Protein AF-A0A970W8N2-F1 (afdb_monomer_lite)

Secondary structure (DSSP, 8-state):
-GGGT--EEEEEESTT-HHHHHTT---GGG-S--HHHHHHHHHTTPPPPPGGGT-EE-TTSEEEE---GGGGGHHHHTTT-TTGGGHHHHHHHHHGGG-SEEEEEE---TTHHHHHHHHH-SEEEEEEESSTTTHHHHHHHHHHHHHHHHHT-TT-EEEEEEEEP--TTSS-TTTHHHHGGG--SS-EEE--SS------

pLDDT: mean 77.79, std 21.0, range [22.8, 97.31]

Structure (mmCIF, N/CA/C/O backbone):
data_AF-A0A970W8N2-F1
#
_entry.id   AF-A0A970W8N2-F1
#
loop_
_atom_site.group_PDB
_atom_site.id
_atom_site.type_symbol
_atom_site.label_atom_id
_atom_site.label_alt_id
_atom_site.label_comp_id
_atom_site.label_asym_id
_atom_site.label_entity_id
_atom_site.label_seq_id
_atom_site.pdbx_PDB_ins_code
_atom_site.Cartn_x
_atom_site.Cartn_y
_atom_site.Cartn_z
_atom_site.occupancy
_atom_site.B_iso_or_equiv
_atom_site.auth_seq_id
_atom_site.auth_comp_id
_atom_site.auth_asym_id
_atom_site.auth_atom_id
_atom_site.pdbx_PDB_model_num
ATOM 1 N N . MET A 1 1 ? -1.651 -13.611 -8.429 1.00 67.25 1 MET A N 1
ATOM 2 C CA . MET A 1 1 ? -2.870 -13.644 -7.592 1.00 67.25 1 MET A CA 1
ATOM 3 C C . MET A 1 1 ? -4.109 -13.485 -8.457 1.00 67.25 1 MET A C 1
ATOM 5 O O . MET A 1 1 ? -4.805 -14.474 -8.618 1.00 67.25 1 MET A O 1
ATOM 9 N N . SER A 1 2 ? -4.301 -12.350 -9.137 1.00 74.00 2 SER A N 1
ATOM 10 C CA . SER A 1 2 ? -5.458 -12.146 -10.033 1.00 74.00 2 SER A CA 1
ATOM 11 C C . SER A 1 2 ? -5.636 -13.216 -11.130 1.00 74.00 2 SER A C 1
ATOM 13 O O . SER A 1 2 ? -6.714 -13.784 -11.264 1.00 74.00 2 SER A O 1
ATOM 15 N N . LYS A 1 3 ? -4.563 -13.656 -11.812 1.00 77.00 3 LYS A N 1
ATOM 16 C CA . LYS A 1 3 ? -4.629 -14.798 -12.762 1.00 77.00 3 LYS A CA 1
ATOM 17 C C . LYS A 1 3 ? -5.113 -16.127 -12.152 1.00 77.00 3 LYS A C 1
ATOM 19 O O . LYS A 1 3 ? -5.472 -17.032 -12.894 1.00 77.00 3 LYS A O 1
ATOM 24 N N . ARG A 1 4 ? -5.073 -16.268 -10.821 1.00 77.50 4 ARG A N 1
ATOM 25 C CA . ARG A 1 4 ? -5.591 -17.428 -10.073 1.00 77.50 4 ARG A CA 1
ATOM 26 C C . ARG A 1 4 ? -7.025 -17.200 -9.557 1.00 77.50 4 ARG A C 1
ATOM 28 O O . ARG A 1 4 ? -7.522 -18.033 -8.817 1.00 77.50 4 ARG A O 1
ATOM 35 N N . GLY A 1 5 ? -7.677 -16.100 -9.943 1.00 83.50 5 GLY A N 1
ATOM 36 C CA . GLY A 1 5 ? -9.060 -15.771 -9.584 1.00 83.50 5 GLY A CA 1
ATOM 37 C C . GLY A 1 5 ? -9.228 -14.908 -8.331 1.00 83.50 5 GLY A C 1
ATOM 38 O O . GLY A 1 5 ? -10.359 -14.576 -7.994 1.00 83.50 5 GLY A O 1
ATOM 39 N N . HIS A 1 6 ? -8.140 -14.522 -7.657 1.00 83.62 6 HIS A N 1
ATOM 40 C CA . HIS A 1 6 ? -8.236 -13.747 -6.418 1.00 83.62 6 HIS A CA 1
ATOM 41 C C . HIS A 1 6 ? -8.471 -12.259 -6.671 1.00 83.62 6 HIS A C 1
ATOM 43 O O . HIS A 1 6 ? -7.745 -11.636 -7.459 1.00 83.62 6 HIS A O 1
ATOM 49 N N . ARG A 1 7 ? -9.401 -11.659 -5.920 1.00 90.44 7 ARG A N 1
ATOM 50 C CA . ARG A 1 7 ? -9.629 -10.205 -5.937 1.00 90.44 7 ARG A CA 1
ATOM 51 C C . ARG A 1 7 ? -8.396 -9.494 -5.384 1.00 90.44 7 ARG A C 1
ATOM 53 O O . ARG A 1 7 ? -8.094 -9.615 -4.200 1.00 90.44 7 ARG A O 1
ATOM 60 N N . THR A 1 8 ? -7.665 -8.804 -6.258 1.00 87.62 8 THR A N 1
ATOM 61 C CA . THR A 1 8 ? -6.354 -8.220 -5.943 1.00 87.62 8 THR A CA 1
ATOM 62 C C . THR A 1 8 ? -6.353 -6.721 -6.220 1.00 87.62 8 THR A C 1
ATOM 64 O O . THR A 1 8 ? -6.618 -6.317 -7.356 1.00 87.62 8 THR A O 1
ATOM 67 N N . ALA A 1 9 ? -5.985 -5.927 -5.219 1.00 92.94 9 ALA A N 1
ATOM 68 C CA . ALA A 1 9 ? -5.684 -4.512 -5.376 1.00 92.94 9 ALA A CA 1
ATOM 69 C C . ALA A 1 9 ? -4.173 -4.252 -5.368 1.00 92.94 9 ALA A C 1
ATOM 71 O O . ALA A 1 9 ? -3.414 -4.971 -4.715 1.00 92.94 9 ALA A O 1
ATOM 72 N N . LEU A 1 10 ? -3.753 -3.198 -6.062 1.00 93.44 10 LEU A N 1
ATOM 73 C CA . LEU A 1 10 ? -2.426 -2.603 -5.965 1.00 93.44 10 LEU A CA 1
ATOM 74 C C . LEU A 1 10 ? -2.568 -1.144 -5.539 1.00 93.44 10 LEU A C 1
ATOM 76 O O . LEU A 1 10 ? -3.162 -0.351 -6.264 1.00 93.44 10 LEU A O 1
ATOM 80 N N . ILE A 1 11 ? -2.003 -0.783 -4.395 1.00 95.00 11 ILE A N 1
ATOM 81 C CA . ILE A 1 11 ? -1.809 0.606 -3.994 1.00 95.00 11 ILE A CA 1
ATOM 82 C C . ILE A 1 11 ? -0.397 0.997 -4.409 1.00 95.00 11 ILE A C 1
ATOM 84 O O . ILE A 1 11 ? 0.578 0.495 -3.852 1.00 95.00 11 ILE A O 1
ATOM 88 N N . ASP A 1 12 ? -0.294 1.885 -5.390 1.00 92.12 12 ASP A N 1
ATOM 89 C CA . ASP A 1 12 ? 0.966 2.546 -5.697 1.00 92.12 12 ASP A CA 1
ATOM 90 C C . ASP A 1 12 ? 1.180 3.640 -4.650 1.00 92.12 12 ASP A C 1
ATOM 92 O O . ASP A 1 12 ? 0.385 4.569 -4.541 1.00 92.12 12 ASP A O 1
ATOM 96 N N . PHE A 1 13 ? 2.205 3.489 -3.823 1.00 91.56 13 PHE A N 1
ATOM 97 C CA . PHE A 1 13 ? 2.575 4.395 -2.740 1.00 91.56 13 PHE A CA 1
ATOM 98 C C . PHE A 1 13 ? 3.987 4.960 -2.951 1.00 91.56 13 PHE A C 1
ATOM 100 O O . PHE A 1 13 ? 4.723 5.243 -2.005 1.00 91.56 13 PHE A O 1
ATOM 107 N N . ASP A 1 14 ? 4.363 5.155 -4.215 1.00 87.69 14 ASP A N 1
ATOM 108 C CA . ASP A 1 14 ? 5.563 5.870 -4.637 1.00 87.69 14 ASP A CA 1
ATOM 109 C C . ASP A 1 14 ? 5.169 7.095 -5.477 1.00 87.69 14 ASP A C 1
ATOM 111 O O . ASP A 1 14 ? 4.393 6.993 -6.422 1.00 87.69 14 ASP A O 1
ATOM 115 N N . GLY A 1 15 ? 5.714 8.276 -5.169 1.00 86.19 15 GLY A N 1
ATOM 116 C CA . GLY A 1 15 ? 5.452 9.492 -5.943 1.00 86.19 15 GLY A CA 1
ATOM 117 C C . GLY A 1 15 ? 5.924 9.432 -7.400 1.00 86.19 15 GLY A C 1
ATOM 118 O O . GLY A 1 15 ? 5.478 10.239 -8.215 1.00 86.19 15 GLY A O 1
ATOM 119 N N . GLN A 1 16 ? 6.788 8.478 -7.763 1.00 86.69 16 GLN A N 1
ATOM 120 C CA . GLN A 1 16 ? 7.156 8.229 -9.161 1.00 86.69 16 GLN A CA 1
ATOM 121 C C . GLN A 1 16 ? 6.014 7.600 -9.975 1.00 86.69 16 GLN A C 1
ATOM 123 O O . GLN A 1 16 ? 5.949 7.789 -11.190 1.00 86.69 16 GLN A O 1
ATOM 128 N N . GLY A 1 17 ? 5.099 6.868 -9.333 1.00 86.31 17 GLY A N 1
ATOM 129 C CA . GLY A 1 17 ? 3.947 6.255 -9.997 1.00 86.31 17 GLY A CA 1
ATOM 130 C C . GLY A 1 17 ? 4.292 5.165 -11.013 1.00 86.31 17 GLY A C 1
ATOM 131 O O . GLY A 1 17 ? 3.525 4.923 -11.950 1.00 86.31 17 GLY A O 1
ATOM 132 N N . HIS A 1 18 ? 5.466 4.538 -10.891 1.00 87.25 18 HIS A N 1
ATOM 133 C CA . HIS A 1 18 ? 5.938 3.540 -11.853 1.00 87.25 18 HIS A CA 1
ATOM 134 C C . HIS A 1 18 ? 5.005 2.333 -11.930 1.00 87.25 18 HIS A C 1
ATOM 136 O O . HIS A 1 18 ? 4.658 1.901 -13.031 1.00 87.25 18 HIS A O 1
ATOM 142 N N . SER A 1 19 ? 4.553 1.826 -10.784 1.00 86.19 19 SER A N 1
ATOM 143 C CA . SER A 1 19 ? 3.617 0.707 -10.726 1.00 86.19 19 SER A CA 1
ATOM 144 C C . SER A 1 19 ? 2.303 1.035 -11.422 1.00 86.19 19 SER A C 1
ATOM 146 O O . SER A 1 19 ? 1.847 0.274 -12.276 1.00 86.19 19 SER A O 1
ATOM 148 N N . SER A 1 20 ? 1.738 2.214 -11.169 1.00 89.50 20 SER A N 1
ATOM 149 C CA . SER A 1 20 ? 0.537 2.697 -11.854 1.00 89.50 20 SER A CA 1
ATOM 150 C C . SER A 1 20 ? 0.715 2.657 -13.376 1.00 89.50 20 SER A C 1
ATOM 152 O O . SER A 1 20 ? -0.124 2.105 -14.093 1.00 89.50 20 SER A O 1
ATOM 154 N N . ILE A 1 21 ? 1.837 3.179 -13.882 1.00 89.19 21 ILE A N 1
ATOM 155 C CA . ILE A 1 21 ? 2.146 3.213 -15.319 1.00 89.19 21 ILE A CA 1
ATOM 156 C C . ILE A 1 21 ? 2.294 1.797 -15.893 1.00 89.19 21 ILE A C 1
ATOM 158 O O . ILE A 1 21 ? 1.710 1.500 -16.937 1.00 89.19 21 ILE A O 1
ATOM 162 N N . ILE A 1 22 ? 3.033 0.915 -15.212 1.00 86.56 22 ILE A N 1
ATOM 163 C CA . ILE A 1 22 ? 3.264 -0.478 -15.632 1.00 86.56 22 ILE A CA 1
ATOM 164 C C . ILE A 1 22 ? 1.941 -1.238 -15.767 1.00 86.56 22 ILE A C 1
ATOM 166 O O . ILE A 1 22 ? 1.755 -2.012 -16.707 1.00 86.56 22 ILE A O 1
ATOM 170 N N . PHE A 1 23 ? 0.993 -0.983 -14.867 1.00 85.50 23 PHE A N 1
ATOM 171 C CA . PHE A 1 23 ? -0.337 -1.585 -14.903 1.00 85.50 23 PHE A CA 1
ATOM 172 C C . PHE A 1 23 ? -1.308 -0.914 -15.892 1.00 85.50 23 PHE A C 1
ATOM 174 O O . PHE A 1 23 ? -2.455 -1.344 -16.027 1.00 85.50 23 PHE A O 1
ATOM 181 N N . GLY A 1 24 ? -0.847 0.085 -16.649 1.00 86.31 24 GLY A N 1
ATOM 182 C CA . GLY A 1 24 ? -1.592 0.700 -17.746 1.00 86.31 24 GLY A CA 1
ATOM 183 C C . GLY A 1 24 ? -2.379 1.952 -17.364 1.00 86.31 24 GLY A C 1
ATOM 184 O O . GLY A 1 24 ? -3.185 2.421 -18.173 1.00 86.31 24 GLY A O 1
ATOM 185 N N . VAL A 1 25 ? -2.149 2.522 -16.177 1.00 90.44 25 VAL A N 1
ATOM 186 C CA . VAL A 1 25 ? -2.714 3.822 -15.799 1.00 90.44 25 VAL A CA 1
ATOM 187 C C . VAL A 1 25 ? -2.051 4.913 -16.638 1.00 90.44 25 VAL A C 1
ATOM 189 O O . VAL A 1 25 ? -0.847 5.156 -16.560 1.00 90.44 25 VAL A O 1
ATOM 192 N N . LYS A 1 26 ? -2.848 5.588 -17.467 1.00 89.56 26 LYS A N 1
ATOM 193 C CA . LYS A 1 26 ? -2.377 6.667 -18.343 1.00 89.56 26 LYS A CA 1
ATOM 194 C C . LYS A 1 26 ? -2.538 8.017 -17.660 1.00 89.56 26 LYS A C 1
ATOM 196 O O . LYS A 1 26 ? -3.504 8.234 -16.941 1.00 89.56 26 LYS A O 1
ATOM 201 N N . ASN A 1 27 ? -1.648 8.955 -17.986 1.00 88.50 27 ASN A N 1
ATOM 202 C CA . ASN A 1 27 ? -1.724 10.345 -17.529 1.00 88.50 27 ASN A CA 1
ATOM 203 C C . ASN A 1 27 ? -1.857 10.481 -15.997 1.00 88.50 27 ASN A C 1
ATOM 205 O O . ASN A 1 27 ? -2.670 11.273 -15.532 1.00 88.50 27 ASN A O 1
ATOM 209 N N . THR A 1 28 ? -1.056 9.747 -15.216 1.00 88.44 28 THR A N 1
ATOM 210 C CA . THR A 1 28 ? -1.109 9.734 -13.736 1.00 88.44 28 THR A CA 1
ATOM 211 C C . THR A 1 28 ? -1.108 11.135 -13.106 1.00 88.44 28 THR A C 1
ATOM 213 O O . THR A 1 28 ? -1.875 11.408 -12.189 1.00 88.44 28 THR A O 1
ATOM 216 N N . ASN A 1 29 ? -0.332 12.077 -13.653 1.00 87.12 29 ASN A N 1
ATOM 217 C CA . ASN A 1 29 ? -0.295 13.473 -13.186 1.00 87.12 29 ASN A CA 1
ATOM 218 C C . ASN A 1 29 ? -1.558 14.306 -13.508 1.00 87.12 29 ASN A C 1
ATOM 220 O O . ASN A 1 29 ? -1.666 15.432 -13.036 1.00 87.12 29 ASN A O 1
ATOM 224 N N . LYS A 1 30 ? -2.490 13.799 -14.325 1.00 90.25 30 LYS A N 1
ATOM 225 C CA . LYS A 1 30 ? -3.788 14.437 -14.624 1.00 90.25 30 LYS A CA 1
ATOM 226 C C . LYS A 1 30 ? -4.951 13.815 -13.847 1.00 90.25 30 LYS A C 1
ATOM 228 O O . LYS A 1 30 ? -6.082 14.254 -14.023 1.00 90.25 30 LYS A O 1
ATOM 233 N N . LEU A 1 31 ? -4.696 12.776 -13.052 1.00 92.81 31 LEU A N 1
ATOM 234 C CA . LEU A 1 31 ? -5.724 12.157 -12.225 1.00 92.81 31 LEU A CA 1
ATOM 235 C C . LEU A 1 31 ? -6.137 13.121 -11.112 1.00 92.81 31 LEU A C 1
ATOM 237 O O . LEU A 1 31 ? -5.285 13.645 -10.397 1.00 92.81 31 LEU A O 1
ATOM 241 N N . GLU A 1 32 ? -7.444 13.330 -10.964 1.00 91.50 32 GLU A N 1
ATOM 242 C CA . GLU A 1 32 ? -8.010 14.190 -9.916 1.00 91.50 32 GLU A CA 1
ATOM 243 C C . GLU A 1 32 ? -7.890 13.544 -8.529 1.00 91.50 32 GLU A C 1
ATOM 245 O O . GLU A 1 32 ? -7.630 14.214 -7.527 1.00 91.50 32 GLU A O 1
ATOM 250 N N . VAL A 1 33 ? -8.035 12.218 -8.477 1.00 95.94 33 VAL A N 1
ATOM 251 C CA . VAL A 1 33 ? -7.975 11.431 -7.247 1.00 95.94 33 VAL A CA 1
ATOM 252 C C . VAL A 1 33 ? -6.861 10.397 -7.364 1.00 95.94 33 VAL A C 1
ATOM 254 O O . VAL A 1 33 ? -6.856 9.557 -8.261 1.00 95.94 33 VAL A O 1
ATOM 257 N N . THR A 1 34 ? -5.909 10.473 -6.438 1.00 96.56 34 THR A N 1
ATOM 258 C CA . THR A 1 34 ? -4.832 9.495 -6.232 1.00 96.56 34 THR A CA 1
ATOM 259 C C . THR A 1 34 ? -4.770 9.121 -4.757 1.00 96.56 34 THR A C 1
ATOM 261 O O . THR A 1 34 ? -5.443 9.744 -3.931 1.00 96.56 34 THR A O 1
ATOM 264 N N . ILE A 1 35 ? -3.923 8.159 -4.386 1.00 96.25 35 ILE A N 1
ATOM 265 C CA . ILE A 1 35 ? -3.714 7.807 -2.976 1.00 96.25 35 ILE A CA 1
ATOM 266 C C . ILE A 1 35 ? -3.346 9.028 -2.114 1.00 96.25 35 ILE A C 1
ATOM 268 O O . ILE A 1 35 ? -3.819 9.147 -0.989 1.00 96.25 35 ILE A O 1
ATOM 272 N N . ASN A 1 36 ? -2.591 9.996 -2.651 1.00 95.50 36 ASN A N 1
ATOM 273 C CA . ASN A 1 36 ? -2.273 11.229 -1.929 1.00 95.50 36 ASN A CA 1
ATOM 274 C C . ASN A 1 36 ? -3.535 12.060 -1.640 1.00 95.50 36 ASN A C 1
ATOM 276 O O . ASN A 1 36 ? -3.695 12.568 -0.533 1.00 95.50 36 ASN A O 1
ATOM 280 N N . THR A 1 37 ? -4.445 12.178 -2.615 1.00 96.25 37 THR A N 1
ATOM 281 C CA . THR A 1 37 ? -5.738 12.860 -2.438 1.00 96.25 37 THR A CA 1
ATOM 282 C C . THR A 1 37 ? -6.564 12.185 -1.345 1.00 96.25 37 THR A C 1
ATOM 284 O O . THR A 1 37 ? -7.123 12.871 -0.496 1.00 96.25 37 THR A O 1
ATOM 287 N N . ILE A 1 38 ? -6.603 10.851 -1.337 1.00 97.31 38 ILE A N 1
ATOM 288 C CA . ILE A 1 38 ? -7.342 10.066 -0.342 1.00 97.31 38 ILE A CA 1
ATOM 289 C C . ILE A 1 38 ? -6.780 10.275 1.066 1.00 97.31 38 ILE A C 1
ATOM 291 O O . ILE A 1 38 ? -7.533 10.594 1.981 1.00 97.31 38 ILE A O 1
ATOM 295 N N . ILE A 1 39 ? -5.459 10.167 1.238 1.00 96.12 39 ILE A N 1
ATOM 296 C CA . ILE A 1 39 ? -4.825 10.390 2.542 1.00 96.12 39 ILE A CA 1
ATOM 297 C C . ILE A 1 39 ? -5.057 11.824 3.027 1.00 96.12 39 ILE A C 1
ATOM 299 O O . ILE A 1 39 ? -5.375 12.017 4.194 1.00 96.12 39 ILE A O 1
ATOM 303 N N . ARG A 1 40 ? -4.970 12.831 2.146 1.00 95.31 40 ARG A N 1
ATOM 304 C CA . ARG A 1 40 ? -5.288 14.221 2.512 1.00 95.31 40 ARG A CA 1
ATOM 305 C C . ARG A 1 40 ? -6.725 14.384 3.000 1.00 95.31 40 ARG A C 1
ATOM 307 O O . ARG A 1 40 ? -6.927 15.019 4.024 1.00 95.31 40 ARG A O 1
ATOM 314 N N . LYS A 1 41 ? -7.692 13.768 2.318 1.00 96.19 41 LYS A N 1
ATOM 315 C CA . LYS A 1 41 ? -9.094 13.790 2.751 1.00 96.19 41 LYS A CA 1
ATOM 316 C C . LYS A 1 41 ? -9.283 13.164 4.129 1.00 96.19 41 LYS A C 1
ATOM 318 O O . LYS A 1 41 ? -10.002 13.731 4.935 1.00 96.19 41 LYS A O 1
ATOM 323 N N . LEU A 1 42 ? -8.594 12.060 4.423 1.00 95.50 42 LEU A N 1
ATOM 324 C CA . L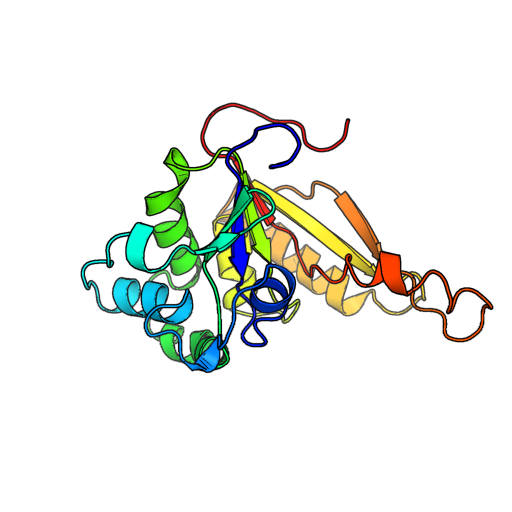EU A 1 42 ? -8.618 11.464 5.763 1.00 95.50 42 LEU A CA 1
ATOM 325 C C . LEU A 1 42 ? -8.008 12.383 6.828 1.00 95.50 42 LEU A C 1
ATOM 327 O O . LEU A 1 42 ? -8.542 12.465 7.922 1.00 95.50 42 LEU A O 1
ATOM 331 N N . ILE A 1 43 ? -6.909 13.080 6.518 1.00 94.19 43 ILE A N 1
ATOM 332 C CA . ILE A 1 43 ? -6.294 14.057 7.437 1.00 94.19 43 ILE A CA 1
ATOM 333 C C . ILE A 1 43 ? -7.259 15.212 7.742 1.00 94.19 43 ILE A C 1
ATOM 335 O O . ILE A 1 43 ? -7.283 15.724 8.856 1.00 94.19 43 ILE A O 1
ATOM 339 N N . GLU A 1 44 ? -8.011 15.648 6.734 1.00 94.38 44 GLU A N 1
ATOM 340 C CA . GLU A 1 44 ? -8.935 16.784 6.801 1.00 94.38 44 GLU A CA 1
ATOM 341 C C . GLU A 1 44 ? -10.343 16.379 7.294 1.00 94.38 44 GLU A C 1
ATOM 343 O O . GLU A 1 44 ? -11.242 17.217 7.297 1.00 94.38 44 GLU A O 1
ATOM 348 N N . ASP A 1 45 ? -10.541 15.117 7.710 1.00 93.62 45 ASP A N 1
ATOM 349 C CA . ASP A 1 45 ? -11.839 14.525 8.079 1.00 93.62 45 ASP A CA 1
ATOM 350 C C . ASP A 1 45 ? -12.935 14.729 7.005 1.00 93.62 45 ASP A C 1
ATOM 352 O O . ASP A 1 45 ? -14.131 14.858 7.287 1.00 93.62 45 ASP A O 1
ATOM 356 N N . GLU A 1 46 ? -12.535 14.748 5.732 1.00 96.31 46 GLU A N 1
ATOM 357 C CA . GLU A 1 46 ? -13.434 14.877 4.591 1.00 96.31 46 GLU A CA 1
ATOM 358 C C . GLU A 1 46 ? -13.978 13.515 4.131 1.00 96.31 46 GLU A C 1
ATOM 360 O O . GLU A 1 46 ? -13.266 12.504 4.157 1.00 96.31 46 GLU A O 1
ATOM 365 N N . PRO A 1 47 ? -15.219 13.464 3.606 1.00 96.06 47 PRO A N 1
ATOM 366 C CA . PRO A 1 47 ? -15.757 12.235 3.042 1.00 96.06 47 PRO A CA 1
ATOM 367 C C . PRO A 1 47 ? -14.900 11.750 1.867 1.00 96.06 47 PRO A C 1
ATOM 369 O O . PRO A 1 47 ? -14.549 12.513 0.956 1.00 96.06 47 PRO A O 1
ATOM 372 N N . LEU A 1 48 ? -14.597 10.450 1.877 1.00 96.44 48 LEU A N 1
ATOM 373 C CA . LEU A 1 48 ? -13.916 9.799 0.768 1.00 96.44 48 LEU A CA 1
ATOM 374 C C . LEU A 1 48 ? -14.841 9.720 -0.457 1.00 96.44 48 LEU A C 1
ATOM 376 O O . LEU A 1 48 ? -16.039 9.467 -0.304 1.00 96.44 48 LEU A O 1
ATOM 380 N N . PRO A 1 49 ? -14.307 9.919 -1.675 1.00 96.00 49 PRO A N 1
ATOM 381 C CA . PRO A 1 49 ? -15.065 9.669 -2.893 1.00 96.00 49 PRO A CA 1
ATOM 382 C C . PRO A 1 49 ? -15.416 8.180 -3.012 1.00 96.00 49 PRO A C 1
ATOM 384 O O . PRO A 1 49 ? -14.781 7.329 -2.384 1.00 96.00 49 PRO A O 1
ATOM 387 N N . ASP A 1 50 ? -16.400 7.865 -3.857 1.00 95.19 50 ASP A N 1
ATOM 388 C CA . ASP A 1 50 ? -16.741 6.477 -4.175 1.00 95.19 50 ASP A CA 1
ATOM 389 C C . ASP A 1 50 ? -15.480 5.741 -4.674 1.00 95.19 50 ASP A C 1
ATOM 391 O O . ASP A 1 50 ? -14.852 6.220 -5.627 1.00 95.19 50 ASP A O 1
ATOM 395 N N . PRO A 1 51 ? -15.083 4.609 -4.064 1.00 95.06 51 PRO A N 1
ATOM 396 C CA . PRO A 1 51 ? -13.974 3.782 -4.530 1.00 95.06 51 PRO A CA 1
ATOM 397 C C . PRO A 1 51 ? -13.961 3.522 -6.042 1.00 95.06 51 PRO A C 1
ATOM 399 O O . PRO A 1 51 ? -12.907 3.605 -6.672 1.00 95.06 51 PRO A O 1
ATOM 402 N N . ASP A 1 52 ? -15.116 3.282 -6.663 1.00 94.56 52 ASP A N 1
ATOM 403 C CA . ASP A 1 52 ? -15.191 2.974 -8.095 1.00 94.56 52 ASP A CA 1
ATOM 404 C C . ASP A 1 52 ? -14.895 4.194 -8.991 1.00 94.56 52 ASP A C 1
ATOM 406 O O . ASP A 1 52 ? -14.669 4.037 -10.192 1.00 94.56 52 ASP A O 1
ATOM 410 N N . SER A 1 53 ? -14.833 5.406 -8.424 1.00 94.62 53 SER A N 1
ATOM 411 C CA . SER A 1 53 ? -14.468 6.629 -9.154 1.00 94.62 53 SER A CA 1
ATOM 412 C C . SER A 1 53 ? -12.961 6.806 -9.371 1.00 94.62 53 SER A C 1
ATOM 414 O O . SER A 1 53 ? -12.564 7.514 -10.297 1.00 94.62 53 SER A O 1
ATOM 416 N N . TYR A 1 54 ? -12.116 6.179 -8.547 1.00 95.06 54 TYR A N 1
ATOM 417 C CA . TYR A 1 54 ? -10.660 6.375 -8.587 1.00 95.06 54 TYR A CA 1
ATOM 418 C C . TYR A 1 54 ? -9.849 5.077 -8.616 1.00 95.06 54 TYR A C 1
ATOM 420 O O . TYR A 1 54 ? -8.652 5.109 -8.907 1.00 95.06 54 TYR A O 1
ATOM 428 N N . ILE A 1 55 ? -10.476 3.931 -8.345 1.00 96.75 55 ILE A N 1
ATOM 429 C CA . ILE A 1 55 ? -9.851 2.619 -8.484 1.00 96.75 55 ILE A CA 1
ATOM 430 C C . ILE A 1 55 ? -9.896 2.190 -9.952 1.00 96.75 55 ILE A C 1
ATOM 432 O O . ILE A 1 55 ? -10.956 2.004 -10.551 1.00 96.75 55 ILE A O 1
ATOM 436 N N . ILE A 1 56 ? -8.720 2.001 -10.546 1.00 95.88 56 ILE A N 1
ATOM 437 C CA . ILE A 1 56 ? -8.572 1.743 -11.976 1.00 95.88 56 ILE A CA 1
ATOM 438 C C . ILE A 1 56 ? -8.467 0.242 -12.225 1.00 95.88 56 ILE A C 1
ATOM 440 O O . ILE A 1 56 ? -7.495 -0.409 -11.843 1.00 95.88 56 ILE A O 1
ATOM 444 N N . LYS A 1 57 ? -9.455 -0.315 -12.927 1.00 94.44 57 LYS A N 1
ATOM 445 C CA . LYS A 1 57 ? -9.450 -1.721 -13.345 1.00 94.44 57 LYS A CA 1
ATOM 446 C C . LYS A 1 57 ? -8.508 -1.916 -14.527 1.00 94.44 57 LYS A C 1
ATOM 448 O O . LYS A 1 57 ? -8.653 -1.275 -15.567 1.00 94.44 57 LYS A O 1
ATOM 453 N N . THR A 1 58 ? -7.554 -2.824 -14.377 1.00 90.19 58 THR A N 1
ATOM 454 C CA . THR A 1 58 ? -6.551 -3.113 -15.409 1.00 90.19 58 THR A CA 1
ATOM 455 C C . THR A 1 58 ? -6.945 -4.333 -16.236 1.00 90.19 58 THR A C 1
ATOM 457 O O . THR A 1 58 ? -7.702 -5.198 -15.791 1.00 90.19 58 THR A O 1
ATOM 460 N N . ALA A 1 59 ? -6.380 -4.458 -17.439 1.00 86.19 59 ALA A N 1
ATOM 461 C CA . ALA A 1 59 ? -6.649 -5.595 -18.323 1.00 86.19 59 ALA A CA 1
ATOM 462 C C . ALA A 1 59 ? -6.216 -6.952 -17.731 1.00 86.19 59 ALA A C 1
ATOM 464 O O . ALA A 1 59 ? -6.720 -7.994 -18.143 1.00 86.19 59 ALA A O 1
ATOM 465 N N . CYS A 1 60 ? -5.288 -6.959 -16.767 1.00 81.38 60 CYS A N 1
ATOM 466 C CA . CYS A 1 60 ? -4.827 -8.174 -16.096 1.00 81.38 60 CYS A CA 1
ATOM 467 C C . CYS A 1 60 ? -5.650 -8.542 -14.849 1.00 81.38 60 CYS A C 1
ATOM 469 O O . CYS A 1 60 ? -5.288 -9.498 -14.161 1.00 81.38 60 CYS A O 1
ATOM 471 N N . GLY A 1 61 ? -6.740 -7.813 -14.572 1.00 86.56 61 GLY A N 1
ATOM 472 C CA . GLY A 1 61 ? -7.661 -8.081 -13.466 1.00 86.56 61 GLY A CA 1
ATOM 473 C C . GLY A 1 61 ? -7.161 -7.613 -12.097 1.00 86.56 61 GLY A C 1
ATOM 474 O O . GLY A 1 61 ? -7.673 -8.079 -11.081 1.00 86.56 61 GLY A O 1
ATOM 475 N N . VAL A 1 62 ? -6.134 -6.761 -12.050 1.00 88.81 62 VAL A N 1
ATOM 476 C CA . VAL A 1 62 ? -5.705 -6.063 -10.827 1.00 88.81 62 VAL A CA 1
ATOM 477 C C . VAL A 1 62 ? -6.396 -4.703 -10.782 1.00 88.81 62 VAL A C 1
ATOM 479 O O . VAL A 1 62 ? -6.443 -4.006 -11.799 1.00 88.81 62 VAL A O 1
ATOM 482 N N . GLU A 1 63 ? -6.938 -4.328 -9.629 1.00 94.88 63 GLU A N 1
ATOM 483 C CA . GLU A 1 63 ? -7.512 -2.998 -9.411 1.00 94.88 63 GLU A CA 1
ATOM 484 C C . GLU A 1 63 ? -6.448 -2.082 -8.789 1.00 94.88 63 GLU A C 1
ATOM 486 O O . GLU A 1 63 ? -5.847 -2.425 -7.776 1.00 94.88 63 GLU A O 1
ATOM 491 N N . VAL A 1 64 ? -6.153 -0.946 -9.419 1.00 95.31 64 VAL A N 1
ATOM 492 C CA . VAL A 1 64 ? -5.031 -0.075 -9.040 1.00 95.31 64 VAL A CA 1
ATOM 493 C C . VAL A 1 64 ? -5.549 1.195 -8.381 1.00 95.31 64 VAL A C 1
ATOM 495 O O . VAL A 1 64 ? -6.372 1.902 -8.959 1.00 95.31 64 VAL A O 1
ATOM 498 N N . ILE A 1 65 ? -5.023 1.504 -7.199 1.00 97.12 65 ILE A N 1
ATOM 499 C CA . ILE A 1 65 ? -5.126 2.806 -6.551 1.00 97.12 65 ILE A CA 1
ATOM 500 C C . ILE A 1 65 ? -3.855 3.567 -6.950 1.00 97.12 65 ILE A C 1
ATOM 502 O O . ILE A 1 65 ? -2.772 3.230 -6.462 1.00 97.12 65 ILE A O 1
ATOM 506 N N . PRO A 1 66 ? -3.951 4.541 -7.867 1.00 96.62 66 PRO A N 1
ATOM 507 C CA . PRO A 1 66 ? -2.773 5.148 -8.459 1.00 96.62 66 PRO A CA 1
ATOM 508 C C . PRO A 1 66 ? -2.142 6.202 -7.548 1.00 96.62 66 PRO A C 1
ATOM 510 O O . PRO A 1 66 ? -2.814 6.836 -6.726 1.00 96.62 66 PRO A O 1
ATOM 513 N N . SER A 1 67 ? -0.862 6.461 -7.779 1.00 94.12 67 SER A N 1
ATOM 514 C CA . SER A 1 67 ? -0.125 7.605 -7.244 1.00 94.12 67 SER A CA 1
ATOM 515 C C . SER A 1 67 ? 0.289 8.564 -8.357 1.00 94.12 67 SER A C 1
ATOM 517 O O . SER A 1 67 ? 0.124 8.318 -9.557 1.00 94.12 67 SER A O 1
ATOM 519 N N . ASN A 1 68 ? 0.825 9.704 -7.936 1.00 92.75 68 ASN A N 1
ATOM 520 C CA . ASN A 1 68 ? 1.496 10.659 -8.795 1.00 92.75 68 ASN A CA 1
ATOM 521 C C . ASN A 1 68 ? 2.536 11.441 -7.972 1.00 92.75 68 ASN A C 1
ATOM 523 O O . ASN A 1 68 ? 2.667 11.261 -6.757 1.00 92.75 68 ASN A O 1
ATOM 527 N N . SER A 1 69 ? 3.216 12.378 -8.631 1.00 91.88 69 SER A N 1
ATOM 528 C CA . SER A 1 69 ? 4.252 13.222 -8.021 1.00 91.88 69 SER A CA 1
ATOM 529 C C . SER A 1 69 ? 3.797 14.041 -6.804 1.00 91.88 69 SER A C 1
ATOM 531 O O . SER A 1 69 ? 4.629 14.456 -5.999 1.00 91.88 69 SER A O 1
ATOM 533 N N . GLN A 1 70 ? 2.494 14.251 -6.596 1.00 92.31 70 GLN A N 1
ATOM 534 C CA . GLN A 1 70 ? 1.996 14.942 -5.405 1.00 92.31 70 GLN A CA 1
ATOM 535 C C . GLN A 1 70 ? 2.227 14.127 -4.128 1.00 92.31 70 GLN A C 1
ATOM 537 O O . GLN A 1 70 ? 2.310 14.718 -3.051 1.00 92.31 70 GLN A O 1
ATOM 542 N N . LEU A 1 71 ? 2.393 12.802 -4.223 1.00 91.94 71 LEU A N 1
ATOM 543 C CA . LEU A 1 71 ? 2.683 11.951 -3.068 1.00 91.94 71 LEU A CA 1
ATOM 544 C C . LEU A 1 71 ? 4.031 12.289 -2.407 1.00 91.94 71 LEU A C 1
ATOM 546 O O . LEU A 1 71 ? 4.185 12.062 -1.213 1.00 91.94 71 LEU A O 1
ATOM 550 N N . PHE A 1 72 ? 4.972 12.942 -3.103 1.00 90.06 72 PHE A N 1
ATOM 551 C CA . PHE A 1 72 ? 6.192 13.468 -2.466 1.00 90.06 72 PHE A CA 1
ATOM 552 C C . PHE A 1 72 ? 5.906 14.520 -1.382 1.00 90.06 72 PHE A C 1
ATOM 554 O O . PHE A 1 72 ? 6.755 14.791 -0.538 1.00 90.06 72 PHE A O 1
ATOM 561 N N . THR A 1 73 ? 4.709 15.116 -1.376 1.00 90.12 73 THR A N 1
ATOM 562 C CA . THR A 1 73 ? 4.280 16.051 -0.325 1.00 90.12 73 THR A CA 1
ATOM 563 C C . THR A 1 73 ? 3.738 15.356 0.924 1.00 90.12 73 THR A C 1
ATOM 565 O O . THR A 1 73 ? 3.497 16.033 1.922 1.00 90.12 73 THR A O 1
ATOM 568 N N . LEU A 1 74 ? 3.575 14.027 0.903 1.00 88.94 74 LEU A N 1
ATOM 569 C CA . LEU A 1 74 ? 2.938 13.259 1.972 1.00 88.94 74 LEU A CA 1
ATOM 570 C C . LEU A 1 74 ? 3.569 13.522 3.340 1.00 88.94 74 LEU A C 1
ATOM 572 O O . LEU A 1 74 ? 2.850 13.816 4.288 1.00 88.94 74 LEU A O 1
ATOM 576 N N . GLU A 1 75 ? 4.899 13.474 3.448 1.00 87.81 75 GLU A N 1
ATOM 577 C CA . GLU A 1 75 ? 5.573 13.697 4.734 1.00 87.81 75 GLU A CA 1
ATOM 578 C C . GLU A 1 75 ? 5.267 15.077 5.312 1.00 87.81 75 GLU A C 1
ATOM 580 O O . GLU A 1 75 ? 4.977 15.200 6.500 1.00 87.81 75 GLU A O 1
ATOM 585 N N . ARG A 1 76 ? 5.255 16.108 4.457 1.00 88.62 76 ARG A N 1
ATOM 586 C CA . ARG A 1 76 ? 4.895 17.469 4.862 1.00 88.62 76 ARG A CA 1
ATOM 587 C C . ARG A 1 76 ? 3.447 17.535 5.342 1.00 88.62 76 ARG A C 1
ATOM 589 O O . ARG A 1 76 ? 3.182 18.182 6.351 1.00 88.62 76 ARG A O 1
ATOM 596 N N . ASN A 1 77 ? 2.534 16.871 4.637 1.00 87.94 77 ASN A N 1
ATOM 597 C CA . ASN A 1 77 ? 1.113 16.845 4.989 1.00 87.94 77 ASN A CA 1
ATOM 598 C C . ASN A 1 77 ? 0.878 16.139 6.336 1.00 87.94 77 ASN A C 1
ATOM 600 O O . ASN A 1 77 ? -0.061 16.475 7.046 1.00 87.94 77 ASN A O 1
ATOM 604 N N . LEU A 1 78 ? 1.760 15.209 6.711 1.00 89.56 78 LEU A N 1
ATOM 605 C CA . LEU A 1 78 ? 1.687 14.425 7.943 1.00 89.56 78 LEU A CA 1
ATOM 606 C C . LEU A 1 78 ? 2.427 15.050 9.143 1.00 89.56 78 LEU A C 1
ATOM 608 O O . LEU A 1 78 ? 2.361 14.500 10.241 1.00 89.56 78 LEU A O 1
ATOM 612 N N . CYS A 1 79 ? 3.131 16.180 8.990 1.00 87.12 79 CYS A N 1
ATOM 613 C CA . CYS A 1 79 ? 3.991 16.739 10.048 1.00 87.12 79 CYS A CA 1
ATOM 614 C C . CYS A 1 79 ? 3.275 17.019 11.382 1.00 87.12 79 CYS A C 1
ATOM 616 O O . CYS A 1 79 ? 3.900 16.853 12.425 1.00 87.12 79 CYS A O 1
ATOM 618 N N . ASN A 1 80 ? 1.993 17.397 11.349 1.00 86.69 80 ASN A N 1
ATOM 619 C CA . ASN A 1 80 ? 1.192 17.755 12.530 1.00 86.69 80 ASN A CA 1
ATOM 620 C C . ASN A 1 80 ? -0.090 16.917 12.647 1.00 86.69 80 ASN A C 1
ATOM 622 O O . ASN A 1 80 ? -1.073 17.369 13.226 1.00 86.69 80 ASN A O 1
ATOM 626 N N . VAL A 1 81 ? -0.103 15.735 12.034 1.00 91.44 81 VAL A N 1
ATOM 627 C CA . VAL A 1 81 ? -1.262 14.843 12.060 1.00 91.44 81 VAL A CA 1
ATOM 628 C C . VAL A 1 81 ? -1.109 13.875 13.223 1.00 91.44 81 VAL A C 1
ATOM 630 O O . VAL A 1 81 ? -0.092 13.184 13.340 1.00 91.44 81 VAL A O 1
ATOM 633 N N . ASP A 1 82 ? -2.125 13.813 14.076 1.00 90.38 82 ASP A N 1
ATOM 634 C CA . ASP A 1 82 ? -2.176 12.823 15.143 1.00 90.38 82 ASP A CA 1
ATOM 635 C C . ASP A 1 82 ? -2.276 11.419 14.547 1.00 90.38 82 ASP A C 1
ATOM 637 O O . ASP A 1 82 ? -3.030 11.171 13.609 1.00 90.38 82 ASP A O 1
ATOM 641 N N . PHE A 1 83 ? -1.495 10.483 15.088 1.00 89.94 83 PHE A N 1
ATOM 642 C CA . PHE A 1 83 ? -1.425 9.106 14.584 1.00 89.94 83 PHE A CA 1
ATOM 643 C C . PHE A 1 83 ? -1.094 9.007 13.085 1.00 89.94 83 PHE A C 1
ATOM 645 O O . PHE A 1 83 ? -1.508 8.056 12.418 1.00 89.94 83 PHE A O 1
ATOM 652 N N . ARG A 1 84 ? -0.307 9.955 12.555 1.00 92.56 84 ARG A N 1
ATOM 653 C CA . ARG A 1 84 ? 0.117 10.024 11.146 1.00 92.56 84 ARG A CA 1
ATOM 654 C C . ARG A 1 84 ? 0.686 8.726 10.575 1.00 92.56 84 ARG A C 1
ATOM 656 O O . ARG A 1 84 ? 0.631 8.508 9.369 1.00 92.56 84 ARG A O 1
ATOM 663 N N . GLU A 1 85 ? 1.252 7.867 11.417 1.00 91.25 85 GLU A N 1
ATOM 664 C CA . GLU A 1 85 ? 1.794 6.562 11.047 1.00 91.25 85 GLU A CA 1
ATOM 665 C C . GLU A 1 85 ? 0.700 5.558 10.644 1.00 91.25 85 GLU A C 1
ATOM 667 O O . GLU A 1 85 ? 1.017 4.507 10.100 1.00 91.25 85 GLU A O 1
ATOM 672 N N . ARG A 1 86 ? -0.579 5.850 10.913 1.00 93.06 86 ARG A N 1
ATOM 673 C CA . ARG A 1 86 ? -1.725 4.961 10.663 1.00 93.06 86 ARG A CA 1
ATOM 674 C C . ARG A 1 86 ? -2.664 5.451 9.563 1.00 93.06 86 ARG A C 1
ATOM 676 O O . ARG A 1 86 ? -3.652 4.771 9.297 1.00 93.06 86 ARG A O 1
ATOM 683 N N . MET A 1 87 ? -2.371 6.566 8.893 1.00 94.62 87 MET A N 1
ATOM 684 C CA . MET A 1 87 ? -3.271 7.123 7.873 1.00 94.62 87 MET A CA 1
ATOM 685 C C . MET A 1 87 ? -3.523 6.147 6.721 1.00 94.62 87 MET A C 1
ATOM 687 O O . MET A 1 87 ? -4.659 5.975 6.286 1.00 94.62 87 MET A O 1
ATOM 691 N N . LEU A 1 88 ? -2.486 5.438 6.262 1.00 94.19 88 LEU A N 1
ATOM 692 C CA . LEU A 1 88 ? -2.669 4.406 5.241 1.00 94.19 88 LEU A CA 1
ATOM 693 C C . LEU A 1 88 ? -3.471 3.208 5.767 1.00 94.19 88 LEU A C 1
ATOM 695 O O . LEU A 1 88 ? -4.239 2.624 5.013 1.00 94.19 88 LEU A O 1
ATOM 699 N N . SER A 1 89 ? -3.344 2.872 7.056 1.00 93.69 89 SER A N 1
ATOM 700 C CA . SER A 1 89 ? -4.139 1.800 7.677 1.00 93.69 89 SER A CA 1
ATOM 701 C C . SER A 1 89 ? -5.626 2.137 7.674 1.00 93.69 89 SER A C 1
ATOM 703 O O . SER A 1 89 ? -6.426 1.316 7.243 1.00 93.69 89 SER A O 1
ATOM 705 N N . GLN A 1 90 ? -5.980 3.370 8.051 1.00 94.75 90 GLN A N 1
ATOM 706 C CA . GLN A 1 90 ? -7.364 3.841 8.011 1.00 94.75 90 GLN A CA 1
ATOM 707 C C . GLN A 1 90 ? -7.959 3.726 6.608 1.00 94.75 90 GLN A C 1
ATOM 709 O O . GLN A 1 90 ? -9.076 3.245 6.459 1.00 94.75 90 GLN A O 1
ATOM 714 N N . TYR A 1 91 ? -7.207 4.118 5.573 1.00 95.88 91 TYR A N 1
ATOM 715 C CA . TYR A 1 91 ? -7.661 3.946 4.197 1.00 95.88 91 TYR A CA 1
ATOM 716 C C . TYR A 1 91 ? -7.834 2.468 3.822 1.00 95.88 91 TYR A C 1
ATOM 718 O O . TYR A 1 91 ? -8.878 2.088 3.294 1.00 95.88 91 TYR A O 1
ATOM 726 N N . VAL A 1 92 ? -6.832 1.629 4.096 1.00 94.06 92 VAL A N 1
ATOM 727 C CA . VAL A 1 92 ? -6.867 0.194 3.771 1.00 94.06 92 VAL A CA 1
ATOM 728 C C . VAL A 1 92 ? -8.074 -0.490 4.417 1.00 94.06 92 VAL A C 1
ATOM 730 O O . VAL A 1 92 ? -8.748 -1.272 3.747 1.00 94.06 92 VAL A O 1
ATOM 733 N N . ASP A 1 93 ? -8.409 -0.140 5.660 1.00 92.62 93 ASP A N 1
ATOM 734 C CA . ASP A 1 93 ? -9.581 -0.669 6.364 1.00 92.62 93 ASP A CA 1
ATOM 735 C C . ASP A 1 93 ? -10.896 -0.365 5.618 1.00 92.62 93 ASP A C 1
ATOM 737 O O . ASP A 1 93 ? -11.809 -1.187 5.636 1.00 92.62 93 ASP A O 1
ATOM 741 N N . THR A 1 94 ? -10.987 0.752 4.881 1.00 94.44 94 THR A N 1
ATOM 742 C CA . THR A 1 94 ? -12.190 1.093 4.090 1.00 94.44 94 THR A CA 1
ATOM 743 C C . THR A 1 94 ? -12.399 0.219 2.852 1.00 94.44 94 THR A C 1
ATOM 745 O O . THR A 1 94 ? -13.514 0.143 2.334 1.00 94.44 94 THR A O 1
ATOM 748 N N . ILE A 1 95 ? -11.346 -0.439 2.359 1.00 93.31 95 ILE A N 1
ATOM 749 C CA . ILE A 1 95 ? -11.392 -1.250 1.134 1.00 93.31 95 ILE A CA 1
ATOM 750 C C . ILE A 1 95 ? -11.087 -2.733 1.373 1.00 93.31 95 ILE A C 1
ATOM 752 O O . ILE A 1 95 ? -11.181 -3.522 0.433 1.00 93.31 95 ILE A O 1
ATOM 756 N N . THR A 1 96 ? -10.734 -3.126 2.599 1.00 89.25 96 THR A N 1
ATOM 757 C CA . THR A 1 96 ? -10.243 -4.477 2.914 1.00 89.25 96 THR A CA 1
ATOM 758 C C . THR A 1 96 ? -11.241 -5.575 2.533 1.00 89.25 96 THR A C 1
ATOM 760 O O . THR A 1 96 ? -10.862 -6.569 1.922 1.00 89.25 96 THR A O 1
ATOM 763 N N . ASP A 1 97 ? -12.541 -5.351 2.746 1.00 90.56 97 ASP A N 1
ATOM 764 C CA . ASP A 1 97 ? -13.587 -6.338 2.437 1.00 90.56 97 ASP A CA 1
ATOM 765 C C . ASP A 1 97 ? -13.777 -6.580 0.927 1.00 90.56 97 ASP A C 1
ATOM 767 O O . ASP A 1 97 ? -14.341 -7.598 0.510 1.00 90.56 97 ASP A O 1
ATOM 771 N N . ARG A 1 98 ? -13.284 -5.672 0.073 1.00 92.19 98 ARG A N 1
ATOM 772 C CA . ARG A 1 98 ? -13.355 -5.822 -1.389 1.00 92.19 98 ARG A CA 1
ATOM 773 C C . ARG A 1 98 ? -12.323 -6.814 -1.922 1.00 92.19 98 ARG A C 1
ATOM 775 O O . ARG A 1 98 ? -12.560 -7.429 -2.968 1.00 92.19 98 ARG A O 1
ATOM 782 N N . TYR A 1 99 ? -11.200 -6.999 -1.230 1.00 88.69 99 TYR A N 1
ATOM 783 C CA . TYR A 1 99 ? -10.030 -7.682 -1.778 1.00 88.69 99 TYR A CA 1
ATOM 784 C C . TYR A 1 99 ? -9.558 -8.828 -0.889 1.00 88.69 99 TYR A C 1
ATOM 786 O O . TYR A 1 99 ? -9.485 -8.721 0.326 1.00 88.69 99 TYR A O 1
ATOM 794 N N . GLU A 1 100 ? -9.177 -9.936 -1.518 1.00 85.00 100 GLU A N 1
ATOM 795 C CA . GLU A 1 100 ? -8.463 -11.014 -0.824 1.00 85.00 100 GLU A CA 1
ATOM 796 C C . GLU A 1 100 ? -6.995 -10.632 -0.605 1.00 85.00 100 GLU A C 1
ATOM 798 O O . GLU A 1 100 ? -6.388 -11.027 0.386 1.00 85.00 100 GLU A O 1
ATOM 803 N N . TYR A 1 101 ? -6.433 -9.840 -1.525 1.00 84.31 101 TYR A N 1
ATOM 804 C CA . TYR A 1 101 ? -5.064 -9.348 -1.447 1.00 84.31 101 TYR A CA 1
ATOM 805 C C . TYR A 1 101 ? -4.999 -7.868 -1.799 1.00 84.31 101 TYR A C 1
ATOM 807 O O . TYR A 1 101 ? -5.432 -7.461 -2.878 1.00 84.31 101 TYR A O 1
ATOM 815 N N . ILE A 1 102 ? -4.376 -7.080 -0.932 1.00 88.81 102 ILE A N 1
ATOM 816 C CA . ILE A 1 102 ? -3.941 -5.720 -1.241 1.00 88.81 102 ILE A CA 1
ATOM 817 C C . ILE A 1 102 ? -2.419 -5.736 -1.244 1.00 88.81 102 ILE A C 1
ATOM 819 O O . ILE A 1 102 ? -1.792 -6.069 -0.239 1.00 88.81 102 ILE A O 1
ATOM 823 N N . ILE A 1 103 ? -1.842 -5.414 -2.396 1.00 89.94 103 ILE A N 1
ATOM 824 C CA . ILE A 1 103 ? -0.407 -5.231 -2.576 1.00 89.94 103 ILE A CA 1
ATOM 825 C C . ILE A 1 103 ? -0.133 -3.739 -2.461 1.00 89.94 103 ILE A C 1
ATOM 827 O O . ILE A 1 103 ? -0.790 -2.946 -3.128 1.00 89.94 103 ILE A O 1
ATOM 831 N N . ILE A 1 104 ? 0.834 -3.355 -1.641 1.00 90.06 104 ILE A N 1
ATOM 832 C CA . ILE A 1 104 ? 1.299 -1.970 -1.564 1.00 90.06 104 ILE A CA 1
ATOM 833 C C . ILE A 1 104 ? 2.714 -1.930 -2.128 1.00 90.06 104 ILE A C 1
ATOM 835 O O . ILE A 1 104 ? 3.567 -2.681 -1.658 1.00 90.06 104 ILE A O 1
ATOM 839 N N . ASP A 1 105 ? 2.931 -1.092 -3.139 1.00 87.31 105 ASP A N 1
ATOM 840 C CA . ASP A 1 105 ? 4.251 -0.790 -3.696 1.00 87.31 105 ASP 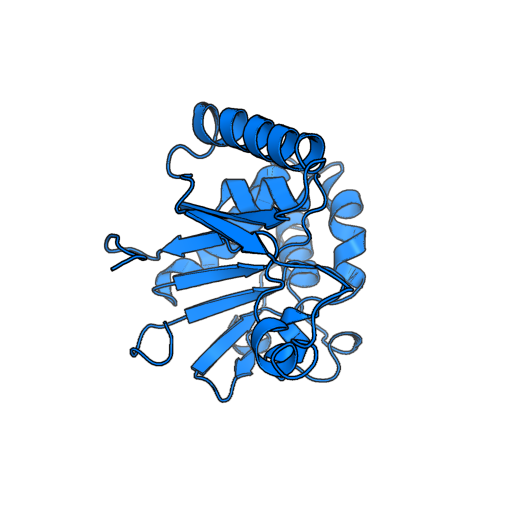A CA 1
ATOM 841 C C . ASP A 1 105 ? 4.728 0.546 -3.136 1.00 87.31 105 ASP A C 1
ATOM 843 O O . ASP A 1 105 ? 4.012 1.537 -3.239 1.00 87.31 105 ASP A O 1
ATOM 847 N N . CYS A 1 106 ? 5.899 0.594 -2.509 1.00 83.25 106 CYS A N 1
ATOM 848 C CA . CYS A 1 106 ? 6.376 1.796 -1.836 1.00 83.25 106 CYS A CA 1
ATOM 849 C C . CYS A 1 106 ? 7.847 2.036 -2.151 1.00 83.25 106 CYS A C 1
ATOM 851 O O . CYS A 1 106 ? 8.664 1.118 -2.152 1.00 83.25 106 CYS A O 1
ATOM 853 N N . MET A 1 107 ? 8.224 3.301 -2.329 1.00 73.31 107 MET A N 1
ATOM 854 C CA . MET A 1 107 ? 9.638 3.649 -2.428 1.00 73.31 107 MET A CA 1
ATOM 855 C C . MET A 1 107 ? 10.394 3.140 -1.182 1.00 73.31 107 MET A C 1
ATOM 857 O O . MET A 1 107 ? 9.888 3.271 -0.064 1.00 73.31 107 MET A O 1
ATOM 861 N N . PRO A 1 108 ? 11.627 2.618 -1.315 1.00 62.78 108 PRO A N 1
ATOM 862 C CA . PRO A 1 108 ? 12.400 2.100 -0.184 1.00 62.78 108 PRO A CA 1
ATOM 863 C C . PRO A 1 108 ? 12.999 3.214 0.687 1.00 62.78 108 PRO A C 1
ATOM 865 O O . PRO A 1 108 ? 13.898 2.957 1.486 1.00 62.78 108 PRO A O 1
ATOM 868 N N . GLN A 1 109 ? 12.556 4.462 0.514 1.00 66.12 109 GLN A N 1
ATOM 869 C CA . GLN A 1 109 ? 13.012 5.573 1.335 1.00 66.12 109 GLN A CA 1
ATOM 870 C C . GLN A 1 109 ? 12.464 5.390 2.750 1.00 66.12 109 GLN A C 1
ATOM 872 O O . GLN A 1 109 ? 11.254 5.330 2.974 1.00 66.12 109 GLN A O 1
ATOM 877 N N . MET A 1 110 ? 13.380 5.261 3.708 1.00 71.00 110 MET A N 1
ATOM 878 C CA . MET A 1 110 ? 13.030 5.186 5.120 1.00 71.00 110 MET A CA 1
ATOM 879 C C . MET A 1 110 ? 12.416 6.522 5.545 1.00 71.00 110 MET A C 1
ATOM 881 O O . MET A 1 110 ? 12.969 7.581 5.259 1.00 71.00 110 MET A O 1
ATOM 885 N N . GLY A 1 111 ? 11.255 6.471 6.197 1.00 80.12 111 GLY A N 1
ATOM 886 C CA . GLY A 1 111 ? 10.487 7.666 6.532 1.00 80.12 111 GLY A CA 1
ATOM 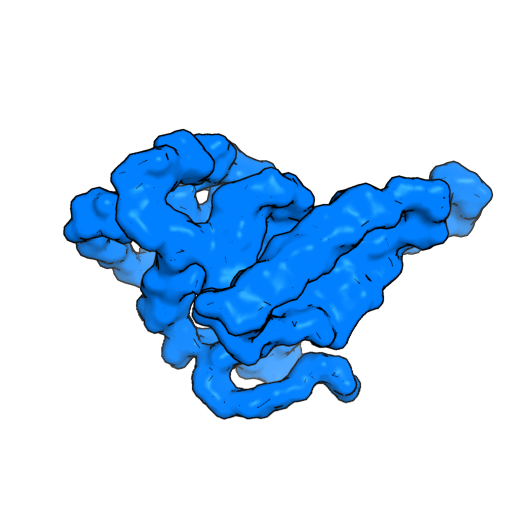887 C C . GLY A 1 111 ? 9.029 7.358 6.845 1.00 80.12 111 GLY A C 1
ATOM 888 O O . GLY A 1 111 ? 8.631 6.202 7.030 1.00 80.12 111 GLY A O 1
ATOM 889 N N . THR A 1 112 ? 8.216 8.409 6.886 1.00 86.19 112 THR A N 1
ATOM 890 C CA . THR A 1 112 ? 6.787 8.311 7.220 1.00 86.19 112 THR A CA 1
ATOM 891 C C . THR A 1 112 ? 5.995 7.415 6.252 1.00 86.19 112 THR A C 1
ATOM 893 O O . THR A 1 112 ? 5.123 6.680 6.733 1.00 86.19 112 THR A O 1
ATOM 896 N N . PRO A 1 113 ? 6.281 7.397 4.929 1.00 86.88 113 PRO A N 1
ATOM 897 C CA . PRO A 1 113 ? 5.580 6.524 3.994 1.00 86.88 113 PRO A CA 1
ATOM 898 C C . PRO A 1 113 ? 5.794 5.039 4.311 1.00 86.88 113 PRO A C 1
ATOM 900 O O . PRO A 1 113 ? 4.826 4.312 4.518 1.00 86.88 113 PRO A O 1
ATOM 903 N N . MET A 1 114 ? 7.049 4.602 4.462 1.00 85.56 114 MET A N 1
ATOM 904 C CA . MET A 1 114 ? 7.370 3.202 4.764 1.00 85.56 114 MET A CA 1
ATOM 905 C C . MET A 1 114 ? 6.783 2.753 6.112 1.00 85.56 114 MET A C 1
ATOM 907 O O . MET A 1 114 ? 6.299 1.628 6.239 1.00 85.56 114 MET A O 1
ATOM 911 N N . ILE A 1 115 ? 6.777 3.631 7.124 1.00 89.75 115 ILE A N 1
ATOM 912 C CA . ILE A 1 115 ? 6.133 3.345 8.415 1.00 89.75 115 ILE A CA 1
ATOM 913 C C . ILE A 1 115 ? 4.626 3.123 8.228 1.00 89.75 115 ILE A C 1
ATOM 915 O O . ILE A 1 115 ? 4.104 2.139 8.745 1.00 89.75 115 ILE A O 1
ATOM 919 N N . ASN A 1 116 ? 3.942 3.976 7.458 1.00 91.25 116 ASN A N 1
ATOM 920 C CA . ASN A 1 116 ? 2.515 3.818 7.151 1.00 91.25 116 ASN A CA 1
ATOM 921 C C . ASN A 1 116 ? 2.203 2.474 6.483 1.00 91.25 116 ASN A C 1
ATOM 923 O O . ASN A 1 116 ? 1.230 1.804 6.838 1.00 91.25 116 ASN A O 1
ATOM 927 N N . VAL A 1 117 ? 3.060 2.052 5.554 1.00 90.69 117 VAL A N 1
ATOM 928 C CA . VAL A 1 117 ? 2.951 0.744 4.906 1.00 90.69 117 VAL A CA 1
ATOM 929 C C . VAL A 1 117 ? 3.122 -0.385 5.927 1.00 90.69 117 VAL A C 1
ATOM 931 O O . VAL A 1 117 ? 2.262 -1.258 6.031 1.00 90.69 117 VAL A O 1
ATOM 934 N N . MET A 1 118 ? 4.167 -0.347 6.758 1.00 89.88 118 MET A N 1
ATOM 935 C CA . MET A 1 118 ? 4.393 -1.362 7.797 1.00 89.88 118 MET A CA 1
ATOM 936 C C . MET A 1 118 ? 3.285 -1.407 8.861 1.00 89.88 118 MET A C 1
ATOM 938 O O . MET A 1 118 ? 3.054 -2.463 9.449 1.00 89.88 118 MET A O 1
ATOM 942 N N . MET A 1 119 ? 2.589 -0.298 9.124 1.00 91.50 119 MET A N 1
ATOM 943 C CA . MET A 1 119 ? 1.484 -0.259 10.091 1.00 91.50 119 MET A CA 1
ATOM 944 C C . MET A 1 119 ? 0.229 -0.998 9.610 1.00 91.50 119 MET A C 1
ATOM 946 O O . MET A 1 119 ? -0.485 -1.544 10.449 1.00 91.50 119 MET A O 1
ATOM 950 N N . CYS A 1 120 ? -0.018 -1.065 8.296 1.00 91.50 120 CYS A N 1
ATOM 951 C CA . CYS A 1 120 ? -1.181 -1.765 7.732 1.00 91.50 120 CYS A CA 1
ATOM 952 C C . CYS A 1 120 ? -0.872 -3.177 7.213 1.00 91.50 120 CYS A C 1
ATOM 954 O O . CYS A 1 120 ? -1.769 -4.015 7.171 1.00 91.50 120 CYS A O 1
ATOM 956 N N . ALA A 1 121 ? 0.380 -3.454 6.845 1.00 88.75 121 ALA A N 1
ATOM 957 C CA . ALA A 1 121 ? 0.801 -4.721 6.255 1.00 88.75 121 ALA A CA 1
ATOM 958 C C . ALA A 1 121 ? 0.640 -5.925 7.202 1.00 88.75 121 ALA A C 1
ATOM 960 O O . ALA A 1 121 ? 1.034 -5.868 8.367 1.00 88.75 121 ALA A O 1
ATOM 961 N N . ASP A 1 122 ? 0.158 -7.063 6.695 1.00 87.25 122 ASP A N 1
ATOM 962 C CA . ASP A 1 122 ? 0.280 -8.338 7.417 1.00 87.25 122 ASP A CA 1
ATOM 963 C C . ASP A 1 122 ? 1.651 -8.967 7.181 1.00 87.25 122 ASP A C 1
ATOM 965 O O . ASP A 1 122 ? 2.195 -9.643 8.054 1.00 87.25 122 ASP A O 1
ATOM 969 N N . SER A 1 123 ? 2.236 -8.752 6.005 1.00 84.50 123 SER A N 1
ATOM 970 C CA . SER A 1 123 ? 3.602 -9.166 5.723 1.00 84.50 123 SER A CA 1
ATOM 971 C C . SER A 1 123 ? 4.326 -8.252 4.747 1.00 84.50 123 SER A C 1
ATOM 973 O O . SER A 1 123 ? 3.701 -7.548 3.955 1.00 84.50 123 SER A O 1
ATOM 975 N N . I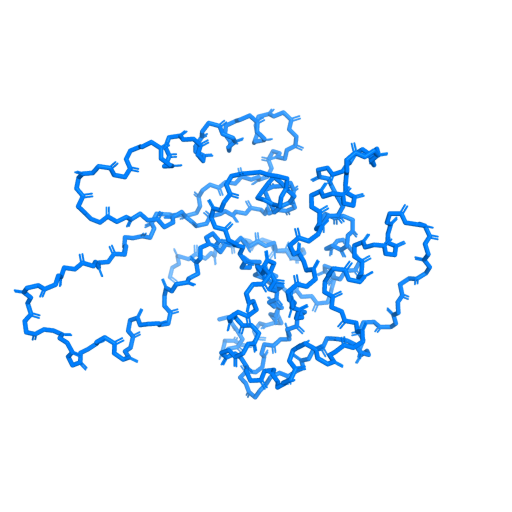LE A 1 124 ? 5.659 -8.281 4.814 1.00 82.75 124 ILE A N 1
ATOM 976 C CA . ILE A 1 124 ? 6.561 -7.562 3.911 1.00 82.75 124 ILE A CA 1
ATOM 977 C C . ILE A 1 124 ? 7.498 -8.526 3.179 1.00 82.75 124 ILE A C 1
ATOM 979 O O . ILE A 1 124 ? 7.977 -9.511 3.752 1.00 82.75 124 ILE A O 1
ATOM 983 N N . ILE A 1 125 ? 7.799 -8.206 1.922 1.00 79.38 125 ILE A N 1
ATOM 984 C CA . ILE A 1 125 ? 8.893 -8.806 1.152 1.00 79.38 125 ILE A CA 1
ATOM 985 C C . ILE A 1 125 ? 10.030 -7.791 1.071 1.00 79.38 125 ILE A C 1
ATOM 987 O O . ILE A 1 125 ? 9.828 -6.663 0.626 1.00 79.38 125 ILE A O 1
ATOM 991 N N . VAL A 1 126 ? 11.230 -8.190 1.490 1.00 75.31 126 VAL A N 1
ATOM 992 C CA . VAL A 1 126 ? 12.381 -7.283 1.574 1.00 75.31 126 VAL A CA 1
ATOM 993 C C . VAL A 1 126 ? 13.303 -7.483 0.369 1.00 75.31 126 VAL A C 1
ATOM 995 O O . VAL A 1 126 ? 13.923 -8.543 0.270 1.00 75.31 126 VAL A O 1
ATOM 998 N N . PRO A 1 127 ? 13.431 -6.510 -0.547 1.00 70.00 127 PRO A N 1
ATOM 999 C CA . PRO A 1 127 ? 14.393 -6.597 -1.641 1.00 70.00 127 PRO A CA 1
ATOM 1000 C C . PRO A 1 127 ? 15.827 -6.359 -1.137 1.00 70.00 127 PRO A C 1
ATOM 1002 O O . PRO A 1 127 ? 16.065 -5.487 -0.302 1.00 70.00 127 PRO A O 1
ATOM 1005 N N . THR A 1 128 ? 16.803 -7.109 -1.648 1.00 66.50 128 THR A N 1
ATOM 1006 C CA . THR A 1 128 ? 18.231 -6.946 -1.331 1.00 66.50 128 THR A CA 1
ATOM 1007 C C . THR A 1 128 ? 19.106 -7.205 -2.556 1.00 66.50 128 THR A C 1
ATOM 1009 O O . THR A 1 128 ? 18.818 -8.106 -3.337 1.00 66.50 128 THR A O 1
ATOM 1012 N N . GLN A 1 129 ? 20.174 -6.429 -2.739 1.00 63.56 129 GLN A N 1
ATOM 1013 C CA . GLN A 1 129 ? 21.135 -6.644 -3.826 1.00 63.56 129 GLN A CA 1
ATOM 1014 C C . GLN A 1 129 ? 22.190 -7.685 -3.435 1.00 63.56 129 GLN A C 1
ATOM 1016 O O . GLN A 1 129 ? 22.622 -7.729 -2.282 1.00 63.56 129 GLN A O 1
ATOM 1021 N N . ALA A 1 130 ? 22.617 -8.497 -4.408 1.00 58.84 130 ALA A N 1
ATOM 1022 C CA . ALA A 1 130 ? 23.581 -9.583 -4.207 1.00 58.84 130 ALA A CA 1
ATOM 1023 C C . ALA A 1 130 ? 25.012 -9.107 -3.878 1.00 58.84 130 ALA A C 1
ATOM 1025 O O . ALA A 1 130 ? 25.777 -9.859 -3.273 1.00 58.84 130 ALA A O 1
ATOM 1026 N N . GLU A 1 131 ? 25.381 -7.882 -4.264 1.00 58.44 131 GLU A N 1
ATOM 1027 C CA . GLU A 1 131 ? 26.723 -7.351 -4.029 1.00 58.44 131 GLU A CA 1
ATOM 1028 C C . GLU A 1 131 ? 26.843 -6.658 -2.662 1.00 58.44 131 GLU A C 1
ATOM 1030 O O . GLU A 1 131 ? 26.001 -5.884 -2.200 1.00 58.44 131 GLU A O 1
ATOM 1035 N N . LEU A 1 132 ? 27.923 -7.038 -1.990 1.00 49.53 132 LEU A N 1
ATOM 1036 C CA . LEU A 1 132 ? 28.252 -6.807 -0.596 1.00 49.53 132 LEU A CA 1
ATOM 1037 C C . LEU A 1 132 ? 28.475 -5.306 -0.336 1.00 49.53 132 LEU A C 1
ATOM 1039 O O . LEU A 1 132 ? 29.556 -4.819 -0.629 1.00 49.53 132 LEU A O 1
ATOM 1043 N N . LEU A 1 133 ? 27.458 -4.591 0.169 1.00 44.81 133 LEU A N 1
ATOM 1044 C CA . LEU A 1 133 ? 27.507 -3.309 0.926 1.00 44.81 133 LEU A CA 1
ATOM 1045 C C . LEU A 1 133 ? 26.093 -2.753 1.252 1.00 44.81 133 LEU A C 1
ATOM 1047 O O . LEU A 1 133 ? 25.955 -1.748 1.946 1.00 44.81 133 LEU A O 1
ATOM 1051 N N . SER A 1 134 ? 25.026 -3.452 0.852 1.00 54.94 134 SER A N 1
ATOM 1052 C CA . SER A 1 134 ? 23.608 -3.191 1.168 1.00 54.94 134 SER A CA 1
ATOM 1053 C C . SER A 1 134 ? 23.202 -3.447 2.635 1.00 54.94 134 SER A C 1
ATOM 1055 O O . SER A 1 134 ? 22.016 -3.559 2.953 1.00 54.94 134 SER A O 1
ATOM 1057 N N . THR A 1 135 ? 24.156 -3.539 3.566 1.00 58.50 135 THR A N 1
ATOM 1058 C CA . THR A 1 135 ? 23.876 -3.864 4.974 1.00 58.50 135 THR A CA 1
ATOM 1059 C C . THR A 1 135 ? 23.202 -2.721 5.724 1.00 58.50 135 THR A C 1
ATOM 1061 O O . THR A 1 135 ? 22.393 -2.996 6.603 1.00 58.50 135 THR A O 1
ATOM 1064 N N . GLN A 1 136 ? 23.471 -1.456 5.386 1.00 66.81 136 GLN A N 1
ATOM 1065 C CA . GLN A 1 136 ? 22.942 -0.319 6.148 1.00 66.81 136 GLN A CA 1
ATOM 1066 C C . GLN A 1 136 ? 21.441 -0.096 5.918 1.00 66.81 136 GLN A C 1
ATOM 1068 O O . GLN A 1 136 ? 20.688 -0.047 6.887 1.00 66.81 136 GLN A O 1
ATOM 1073 N N . GLY A 1 137 ? 20.991 -0.044 4.658 1.00 68.94 137 GLY A N 1
ATOM 1074 C CA . GLY A 1 137 ? 19.567 0.127 4.337 1.00 68.94 137 GLY A CA 1
ATOM 1075 C C . GLY A 1 137 ? 18.713 -1.063 4.787 1.00 68.94 137 GLY A C 1
ATOM 1076 O O . GLY A 1 137 ? 17.627 -0.882 5.334 1.00 68.94 137 GLY A O 1
ATOM 1077 N N . LEU A 1 138 ? 19.235 -2.289 4.649 1.00 73.88 138 LEU A N 1
ATOM 1078 C CA . LEU A 1 138 ? 18.572 -3.485 5.167 1.00 73.88 138 LEU A CA 1
ATOM 1079 C C . LEU A 1 138 ? 18.520 -3.490 6.701 1.00 73.88 138 LEU A C 1
ATOM 1081 O O . LEU A 1 138 ? 17.477 -3.794 7.274 1.00 73.88 138 LEU A O 1
ATOM 1085 N N . ALA A 1 139 ? 19.618 -3.147 7.382 1.00 77.88 139 ALA A N 1
ATOM 1086 C CA . ALA A 1 139 ? 19.644 -3.076 8.842 1.00 77.88 139 ALA A CA 1
ATOM 1087 C C . ALA A 1 139 ? 18.683 -2.009 9.380 1.00 77.88 139 ALA A C 1
ATOM 1089 O O . ALA A 1 139 ? 18.027 -2.237 10.396 1.00 77.88 139 ALA A O 1
ATOM 1090 N N . GLU A 1 140 ? 18.567 -0.869 8.700 1.00 78.00 140 GLU A N 1
ATOM 1091 C CA . GLU A 1 140 ? 17.630 0.192 9.061 1.00 78.00 140 GLU A CA 1
ATOM 1092 C C . GLU A 1 140 ? 16.175 -0.256 8.885 1.00 78.00 140 GLU A C 1
ATOM 1094 O O . GLU A 1 140 ? 15.387 -0.150 9.828 1.00 78.00 140 GLU A O 1
ATOM 1099 N N . LEU A 1 141 ? 15.839 -0.875 7.748 1.00 79.94 141 LEU A N 1
ATOM 1100 C CA . LEU A 1 141 ? 14.522 -1.476 7.530 1.00 79.94 141 LEU A CA 1
ATOM 1101 C C . LEU A 1 141 ? 14.201 -2.514 8.611 1.00 79.94 141 LEU A C 1
ATOM 1103 O O . LEU A 1 141 ? 13.126 -2.469 9.210 1.00 79.94 141 LEU A O 1
ATOM 1107 N N . LEU A 1 142 ? 15.136 -3.421 8.911 1.00 83.81 142 LEU A N 1
ATOM 1108 C CA . LEU A 1 142 ? 14.958 -4.447 9.941 1.00 83.81 142 LEU A CA 1
ATOM 1109 C C . LEU A 1 142 ? 14.786 -3.841 11.338 1.00 83.81 142 LEU A C 1
ATOM 1111 O O . LEU A 1 142 ? 13.978 -4.340 12.121 1.00 83.81 142 LEU A O 1
ATOM 1115 N N . LYS A 1 143 ? 15.490 -2.750 11.653 1.00 85.50 143 LYS A N 1
ATOM 1116 C CA . LYS A 1 143 ? 15.330 -2.014 12.913 1.00 85.50 143 LYS A CA 1
ATOM 1117 C C . LYS A 1 143 ? 13.925 -1.421 13.031 1.00 85.50 143 LYS A C 1
ATOM 1119 O O . LYS A 1 143 ? 13.285 -1.590 14.068 1.00 85.50 143 LYS A O 1
ATOM 1124 N N . HIS A 1 144 ? 13.422 -0.767 11.983 1.00 84.88 144 HIS A N 1
ATOM 1125 C CA . HIS A 1 144 ? 12.055 -0.238 11.968 1.00 84.88 144 HIS A CA 1
ATOM 1126 C C . HIS A 1 144 ? 11.012 -1.353 12.061 1.00 84.88 144 HIS A C 1
ATOM 1128 O O . HIS A 1 144 ? 10.106 -1.272 12.892 1.00 84.88 144 HIS A O 1
ATOM 1134 N N . TYR A 1 145 ? 11.186 -2.428 11.290 1.00 88.06 145 TYR A N 1
ATOM 1135 C CA . TYR A 1 145 ? 10.347 -3.621 11.363 1.00 88.06 145 TYR A CA 1
ATOM 1136 C C . TYR A 1 145 ? 10.283 -4.183 12.789 1.00 88.06 145 TYR A C 1
ATOM 1138 O O . TYR A 1 145 ? 9.194 -4.461 13.288 1.00 88.06 145 TYR A O 1
ATOM 1146 N N . GLN A 1 146 ? 11.419 -4.319 13.483 1.00 91.00 146 GLN A N 1
ATOM 1147 C CA . GLN A 1 146 ? 11.459 -4.834 14.856 1.00 91.00 146 GLN A CA 1
ATOM 1148 C C . GLN A 1 146 ? 10.660 -3.959 15.827 1.00 91.00 146 GLN A C 1
ATOM 1150 O O . GLN A 1 146 ? 9.924 -4.482 16.662 1.00 91.00 146 GLN A O 1
ATOM 1155 N N . VAL A 1 147 ? 10.780 -2.634 15.720 1.00 92.00 147 VAL A N 1
ATOM 1156 C CA . VAL A 1 147 ? 10.032 -1.700 16.574 1.00 92.00 147 VAL A CA 1
ATOM 1157 C C . VAL A 1 147 ? 8.533 -1.786 16.288 1.00 92.00 147 VAL A C 1
ATOM 1159 O O . VAL A 1 147 ? 7.739 -1.900 17.223 1.00 92.00 147 VAL A O 1
ATOM 1162 N N . ILE A 1 148 ? 8.137 -1.770 15.014 1.00 91.94 148 ILE A N 1
ATOM 1163 C CA . ILE A 1 148 ? 6.726 -1.766 14.610 1.00 91.94 148 ILE A CA 1
ATOM 1164 C C . ILE A 1 148 ? 6.057 -3.103 14.933 1.00 91.94 148 ILE A C 1
ATOM 1166 O O . ILE A 1 148 ? 5.001 -3.107 15.567 1.00 91.94 148 ILE A O 1
ATOM 1170 N N . SER A 1 149 ? 6.678 -4.229 14.572 1.00 92.81 149 SER A N 1
ATOM 1171 C CA . SER A 1 149 ? 6.138 -5.570 14.848 1.00 92.81 149 SER A CA 1
ATOM 1172 C C . SER A 1 149 ? 5.976 -5.840 16.347 1.00 92.81 149 SER A C 1
ATOM 1174 O O . SER A 1 149 ? 5.014 -6.478 16.781 1.00 92.81 149 SER A O 1
ATOM 1176 N N . LYS A 1 150 ? 6.883 -5.304 17.175 1.00 93.88 150 LYS A N 1
ATOM 1177 C CA . LYS A 1 150 ? 6.843 -5.492 18.626 1.00 93.88 150 LYS A CA 1
ATOM 1178 C C . LYS A 1 150 ? 5.875 -4.561 19.349 1.00 93.88 150 LYS A C 1
ATOM 1180 O O . LYS A 1 150 ? 5.358 -4.970 20.379 1.00 93.88 150 LYS A O 1
ATOM 1185 N N . ASN A 1 151 ? 5.652 -3.339 18.868 1.00 93.06 151 ASN A N 1
ATOM 1186 C CA . ASN A 1 151 ? 4.948 -2.317 19.653 1.00 93.06 151 ASN A CA 1
ATOM 1187 C C . ASN A 1 151 ? 3.629 -1.837 19.036 1.00 93.06 151 ASN A C 1
ATOM 1189 O O . ASN A 1 151 ? 2.851 -1.185 19.727 1.00 93.06 151 ASN A O 1
ATOM 1193 N N . SER A 1 152 ? 3.391 -2.059 17.740 1.00 92.00 152 SER A N 1
ATOM 1194 C CA . SER A 1 152 ? 2.290 -1.389 17.030 1.00 92.00 152 SER A CA 1
ATOM 1195 C C . SER A 1 152 ? 1.499 -2.306 16.105 1.00 92.00 152 SER A C 1
ATOM 1197 O O . SER A 1 152 ? 0.276 -2.344 16.219 1.00 92.00 152 SER A O 1
ATOM 1199 N N . ASN A 1 153 ? 2.166 -3.060 15.229 1.00 91.69 153 ASN A N 1
ATOM 1200 C CA . ASN A 1 153 ? 1.528 -4.002 14.313 1.00 91.69 153 ASN A CA 1
ATOM 1201 C C . ASN A 1 153 ? 2.064 -5.425 14.532 1.00 91.69 153 ASN A C 1
ATOM 1203 O O . ASN A 1 153 ? 2.951 -5.890 13.824 1.00 91.69 153 ASN A O 1
ATOM 1207 N N . HIS A 1 154 ? 1.484 -6.143 15.495 1.00 91.69 154 HIS A N 1
ATOM 1208 C CA . HIS A 1 154 ? 1.889 -7.513 15.837 1.00 91.69 154 HIS A CA 1
ATOM 1209 C C . HIS A 1 154 ? 1.613 -8.564 14.753 1.00 91.69 154 HIS A C 1
ATOM 1211 O O . HIS A 1 154 ? 2.053 -9.705 14.892 1.00 91.69 154 HIS A O 1
ATOM 1217 N N . ARG A 1 155 ? 0.864 -8.221 13.697 1.00 90.69 155 ARG A N 1
ATOM 1218 C CA . ARG A 1 155 ? 0.626 -9.128 12.565 1.00 90.69 155 ARG A CA 1
ATOM 1219 C C . ARG A 1 155 ? 1.779 -9.112 11.569 1.00 90.69 155 ARG A C 1
ATOM 1221 O O . ARG A 1 155 ? 1.977 -10.119 10.889 1.00 90.69 155 ARG A O 1
ATOM 1228 N N . LEU A 1 156 ? 2.527 -8.005 11.526 1.00 89.44 156 LEU A N 1
ATOM 1229 C CA . LEU A 1 156 ? 3.608 -7.765 10.583 1.00 89.44 156 LEU A CA 1
ATOM 1230 C C . LEU A 1 156 ? 4.683 -8.846 10.689 1.00 89.44 156 LEU A C 1
ATOM 1232 O O . LEU A 1 156 ? 5.350 -8.984 11.716 1.00 89.44 156 LEU A O 1
ATOM 1236 N N . ARG A 1 157 ? 4.891 -9.568 9.592 1.00 86.94 157 ARG A N 1
ATOM 1237 C CA . ARG A 1 157 ? 5.957 -10.566 9.456 1.00 86.94 157 ARG A CA 1
ATOM 1238 C C . ARG A 1 157 ? 6.761 -10.361 8.177 1.00 86.94 157 ARG A C 1
ATOM 1240 O O . ARG A 1 157 ? 6.270 -9.797 7.205 1.00 86.94 157 ARG A O 1
ATOM 1247 N N . ILE A 1 158 ? 7.993 -10.852 8.157 1.00 82.94 158 ILE A N 1
ATOM 1248 C CA . ILE A 1 158 ? 8.773 -10.940 6.919 1.00 82.94 158 ILE A CA 1
ATOM 1249 C C . ILE A 1 158 ? 8.398 -12.254 6.233 1.00 82.94 158 ILE A C 1
ATOM 1251 O O . ILE A 1 158 ? 8.686 -13.322 6.770 1.00 82.94 158 ILE A O 1
ATOM 1255 N N . ASP A 1 159 ? 7.754 -12.175 5.067 1.00 78.56 159 ASP A N 1
ATOM 1256 C CA . ASP A 1 159 ? 7.369 -13.363 4.286 1.00 78.56 159 ASP A CA 1
ATOM 1257 C C . ASP A 1 159 ? 8.514 -13.851 3.381 1.00 78.56 159 ASP A C 1
ATOM 1259 O O . ASP A 1 159 ? 8.549 -15.020 3.003 1.00 78.56 159 ASP A O 1
ATOM 1263 N N . GLY A 1 160 ? 9.484 -12.991 3.057 1.00 68.38 160 GLY A N 1
ATOM 1264 C CA . GLY A 1 160 ? 10.660 -13.393 2.291 1.00 68.38 160 GLY A CA 1
ATOM 1265 C C . GLY A 1 160 ? 11.645 -12.262 2.017 1.00 68.38 160 GLY A C 1
ATOM 1266 O O . GLY A 1 160 ? 11.325 -11.080 2.154 1.00 68.38 160 GLY A O 1
ATOM 1267 N N . ILE A 1 161 ? 12.852 -12.650 1.607 1.00 70.56 161 ILE A N 1
ATOM 1268 C CA . ILE A 1 161 ? 13.886 -11.745 1.101 1.00 70.56 161 ILE A CA 1
ATOM 1269 C C . ILE A 1 161 ? 14.013 -11.992 -0.401 1.00 70.56 161 ILE A C 1
ATOM 1271 O O . ILE A 1 161 ? 14.254 -13.119 -0.833 1.00 70.56 161 ILE A O 1
ATOM 1275 N N . LEU A 1 162 ? 13.832 -10.941 -1.192 1.00 70.25 162 LEU A N 1
ATOM 1276 C CA . LEU A 1 162 ? 13.940 -10.976 -2.641 1.00 70.25 162 LEU A CA 1
ATOM 1277 C C . LEU A 1 162 ? 15.328 -10.487 -3.057 1.00 70.25 162 LEU A C 1
ATOM 1279 O O . LEU A 1 162 ? 15.643 -9.315 -2.888 1.00 70.25 162 LEU A O 1
ATOM 1283 N N . ILE A 1 163 ? 16.153 -11.363 -3.626 1.00 65.19 163 ILE A N 1
ATOM 1284 C CA . ILE A 1 163 ? 17.479 -10.968 -4.112 1.00 65.19 163 ILE A CA 1
ATOM 1285 C C . ILE A 1 163 ? 17.344 -10.377 -5.521 1.00 65.19 163 ILE A C 1
ATOM 1287 O O . ILE A 1 163 ? 16.948 -11.082 -6.450 1.00 65.19 163 ILE A O 1
ATOM 1291 N N . THR A 1 164 ? 17.678 -9.098 -5.687 1.00 60.31 164 THR A N 1
ATOM 1292 C CA . THR A 1 164 ? 17.759 -8.423 -6.985 1.00 60.31 164 THR A CA 1
ATOM 1293 C C . THR A 1 164 ? 19.195 -8.513 -7.513 1.00 60.31 164 THR A C 1
ATOM 1295 O O . THR A 1 164 ? 20.158 -8.164 -6.827 1.00 60.31 164 THR A O 1
ATOM 1298 N N . MET A 1 165 ? 19.364 -9.056 -8.722 1.00 56.41 165 MET A N 1
ATOM 1299 C CA . MET A 1 165 ? 20.667 -9.132 -9.390 1.00 56.41 165 MET A CA 1
ATOM 1300 C C . MET A 1 165 ? 20.859 -7.878 -10.244 1.00 56.41 165 MET A C 1
ATOM 1302 O O . MET A 1 165 ? 20.085 -7.653 -11.171 1.00 56.41 165 MET A O 1
ATOM 1306 N N . ASP A 1 166 ? 21.891 -7.093 -9.950 1.00 49.22 166 ASP A N 1
ATOM 1307 C CA . ASP A 1 166 ? 22.375 -6.017 -10.814 1.00 49.22 166 ASP A CA 1
ATOM 1308 C C . ASP A 1 166 ? 23.888 -6.194 -10.978 1.00 49.22 166 ASP A C 1
ATOM 1310 O O . ASP A 1 166 ? 24.666 -5.759 -10.136 1.00 49.22 166 ASP A O 1
ATOM 1314 N N . SER A 1 167 ? 24.310 -6.925 -12.013 1.00 45.59 167 SER A N 1
ATOM 1315 C CA . SER A 1 167 ? 25.724 -7.029 -12.383 1.00 45.59 167 SER A CA 1
ATOM 1316 C C . SER A 1 167 ? 25.902 -6.512 -13.817 1.00 45.59 167 SER A C 1
ATOM 1318 O O . SER A 1 167 ? 25.362 -7.114 -14.748 1.00 45.59 167 SER A O 1
ATOM 1320 N N . PRO A 1 168 ? 26.699 -5.450 -14.049 1.00 44.31 168 PRO A N 1
ATOM 1321 C CA . PRO A 1 168 ? 26.871 -4.845 -15.374 1.00 44.31 168 PRO A CA 1
ATOM 1322 C C . PRO A 1 168 ? 27.773 -5.636 -16.349 1.00 44.31 168 PRO A C 1
ATOM 1324 O O . PRO A 1 168 ? 27.985 -5.184 -17.470 1.00 44.31 168 PRO A O 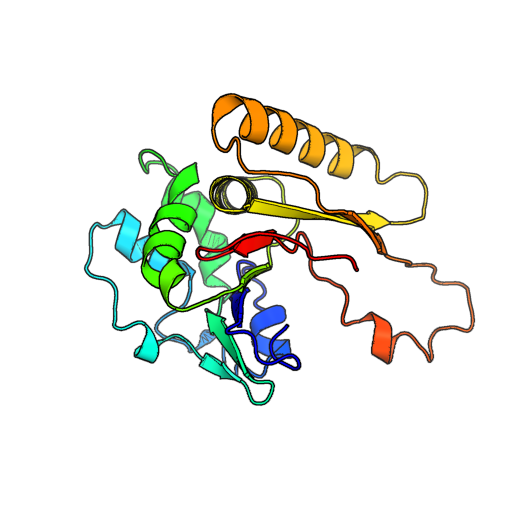1
ATOM 1327 N N . ASN A 1 169 ? 28.297 -6.813 -15.970 1.00 42.19 169 ASN A N 1
ATOM 1328 C CA . ASN A 1 169 ? 29.344 -7.531 -16.725 1.00 42.19 169 ASN A CA 1
ATOM 1329 C C . ASN A 1 169 ? 29.023 -8.990 -17.109 1.00 42.19 169 ASN A C 1
ATOM 1331 O O . ASN A 1 169 ? 29.927 -9.810 -17.255 1.00 42.19 169 ASN A O 1
ATOM 1335 N N . THR A 1 170 ? 27.761 -9.354 -17.320 1.00 38.00 170 THR A N 1
ATOM 1336 C CA . THR A 1 170 ? 27.425 -10.664 -17.912 1.00 38.00 170 THR A CA 1
ATOM 1337 C C . THR A 1 170 ? 26.502 -10.498 -19.109 1.00 38.00 170 THR A C 1
ATOM 1339 O O . THR A 1 170 ? 25.657 -9.608 -19.133 1.00 38.00 170 THR A O 1
ATOM 1342 N N . ILE A 1 171 ? 26.682 -11.358 -20.120 1.00 38.06 171 ILE A N 1
ATOM 1343 C CA . ILE A 1 171 ? 25.913 -11.450 -21.379 1.00 38.06 171 ILE A CA 1
ATOM 1344 C C . ILE A 1 171 ? 24.483 -11.953 -21.077 1.00 38.06 171 ILE A C 1
ATOM 1346 O O . ILE A 1 171 ? 24.003 -12.948 -21.608 1.00 38.06 171 ILE A O 1
ATOM 1350 N N . LEU A 1 172 ? 23.799 -11.280 -20.157 1.00 36.44 172 LEU A N 1
ATOM 1351 C CA . LEU A 1 172 ? 22.421 -11.518 -19.757 1.00 36.44 172 LEU A CA 1
ATOM 1352 C C . LEU A 1 172 ? 21.558 -10.274 -19.997 1.00 36.44 172 LEU A C 1
ATOM 1354 O O . LEU A 1 172 ? 20.410 -10.220 -19.577 1.00 36.44 172 LEU A O 1
ATOM 1358 N N . SER A 1 173 ? 22.070 -9.293 -20.744 1.00 32.72 173 SER A N 1
ATOM 1359 C CA . SER A 1 173 ? 21.358 -8.073 -21.147 1.00 32.72 173 SER A CA 1
ATOM 1360 C C . SER A 1 173 ? 20.102 -8.362 -21.989 1.00 32.72 173 SER A C 1
ATOM 13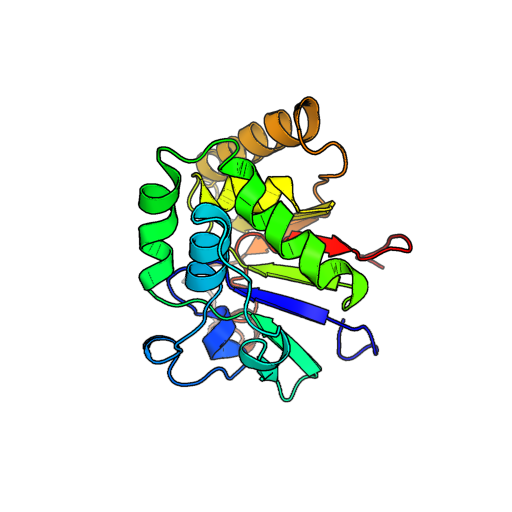62 O O . SER A 1 173 ? 19.242 -7.501 -22.129 1.00 32.72 173 SER A O 1
ATOM 1364 N N . ALA A 1 174 ? 19.953 -9.583 -22.519 1.00 33.25 174 ALA A N 1
ATOM 1365 C CA . ALA A 1 174 ? 18.781 -10.010 -23.287 1.00 33.25 174 ALA A CA 1
ATOM 1366 C C . ALA A 1 174 ? 17.642 -10.609 -22.430 1.00 33.25 174 ALA A C 1
ATOM 1368 O O . ALA A 1 174 ? 16.512 -10.690 -22.906 1.00 33.25 174 ALA A O 1
ATOM 1369 N N . GLN A 1 175 ? 17.892 -10.983 -21.167 1.00 33.06 175 GLN A N 1
ATOM 1370 C CA . GLN A 1 175 ? 16.850 -11.440 -20.224 1.00 33.06 175 GLN A CA 1
ATOM 1371 C C . GLN A 1 175 ? 16.402 -10.344 -19.239 1.00 33.06 175 GLN A C 1
ATOM 1373 O O . GLN A 1 175 ? 15.453 -10.532 -18.476 1.00 33.06 175 GLN A O 1
ATOM 1378 N N . VAL A 1 176 ? 17.010 -9.156 -19.319 1.00 37.00 176 VAL A N 1
ATOM 1379 C CA . VAL A 1 176 ? 16.642 -7.964 -18.533 1.00 37.00 176 VAL A CA 1
ATOM 1380 C C . VAL A 1 176 ? 15.226 -7.459 -18.862 1.00 37.00 176 VAL A C 1
ATOM 1382 O O . VAL A 1 176 ? 14.592 -6.823 -18.022 1.00 37.00 176 VAL A O 1
ATOM 1385 N N . ASN A 1 177 ? 14.651 -7.843 -20.007 1.00 31.67 177 ASN A N 1
ATOM 1386 C CA . ASN A 1 177 ? 13.268 -7.502 -20.373 1.00 31.67 177 ASN A CA 1
ATOM 1387 C C . ASN A 1 177 ? 12.187 -8.339 -19.657 1.00 31.67 177 ASN A C 1
ATOM 1389 O O . ASN A 1 177 ? 11.008 -8.018 -19.767 1.00 31.67 177 ASN A O 1
ATOM 1393 N N . GLN A 1 178 ? 12.560 -9.389 -18.914 1.00 30.81 178 GLN A N 1
ATOM 1394 C CA . GLN A 1 178 ? 11.639 -10.111 -18.019 1.00 30.81 178 GLN A CA 1
ATOM 1395 C C . GLN A 1 178 ? 11.933 -9.877 -16.527 1.00 30.81 178 GLN A C 1
ATOM 1397 O O . GLN A 1 178 ? 11.056 -10.100 -15.697 1.00 30.81 178 GLN A O 1
ATOM 1402 N N . MET A 1 179 ? 13.124 -9.375 -16.177 1.00 30.59 179 MET A N 1
ATOM 1403 C CA . MET A 1 179 ? 13.509 -9.038 -14.794 1.00 30.59 179 MET A CA 1
ATOM 1404 C C . MET A 1 179 ? 13.257 -7.580 -14.395 1.00 30.59 179 MET A C 1
ATOM 1406 O O . MET A 1 179 ? 13.244 -7.271 -13.209 1.00 30.59 179 MET A O 1
ATOM 1410 N N . THR A 1 180 ? 12.952 -6.689 -15.338 1.00 34.38 180 THR A N 1
ATOM 1411 C CA . THR A 1 180 ? 12.473 -5.322 -15.038 1.00 34.38 180 THR A CA 1
ATOM 1412 C C . THR A 1 180 ? 11.071 -5.296 -14.408 1.00 34.38 180 THR A C 1
ATOM 1414 O O . THR A 1 180 ? 10.613 -4.256 -13.953 1.00 34.38 180 THR A O 1
ATOM 1417 N N . THR A 1 181 ? 10.404 -6.454 -14.308 1.00 36.19 181 THR A N 1
ATOM 1418 C CA . THR A 1 181 ? 9.118 -6.655 -13.608 1.00 36.19 181 THR A CA 1
ATOM 1419 C C . THR A 1 181 ? 9.272 -6.760 -12.075 1.00 36.19 181 THR A C 1
ATOM 1421 O O . THR A 1 181 ? 8.281 -6.872 -11.361 1.00 36.19 181 THR A O 1
ATOM 1424 N N . LEU A 1 182 ? 10.504 -6.732 -11.550 1.00 36.06 182 LEU A N 1
ATOM 1425 C CA . LEU A 1 182 ? 10.843 -6.996 -10.143 1.00 36.06 182 LEU A CA 1
ATOM 1426 C C . LEU A 1 182 ? 11.518 -5.807 -9.438 1.00 36.06 182 LEU A C 1
ATOM 1428 O O . LEU A 1 182 ? 12.329 -5.992 -8.536 1.00 36.06 182 LEU A O 1
ATOM 1432 N N . ILE A 1 183 ? 11.153 -4.579 -9.809 1.00 36.88 183 ILE A N 1
ATOM 1433 C CA . ILE A 1 183 ? 11.434 -3.388 -8.994 1.00 36.88 183 ILE A CA 1
ATOM 1434 C C . ILE A 1 183 ? 10.155 -3.039 -8.222 1.00 36.88 183 ILE A C 1
ATOM 1436 O O . ILE A 1 183 ? 9.573 -1.981 -8.407 1.00 36.88 183 ILE A O 1
ATOM 1440 N N . PHE A 1 184 ? 9.679 -3.980 -7.403 1.00 38.81 184 PHE A N 1
ATOM 1441 C CA . PHE A 1 184 ? 8.752 -3.671 -6.315 1.00 38.81 184 PHE A CA 1
ATOM 1442 C C . PHE A 1 184 ? 9.611 -3.508 -5.077 1.00 38.81 184 PHE A C 1
ATOM 1444 O O . PHE A 1 184 ? 10.127 -4.493 -4.535 1.00 38.81 184 PHE A O 1
ATOM 1451 N N . PHE A 1 185 ? 9.833 -2.266 -4.666 1.00 40.25 185 PHE A N 1
ATOM 1452 C CA . PHE A 1 185 ? 10.451 -2.041 -3.377 1.00 40.25 185 PHE A CA 1
ATOM 1453 C C . PHE A 1 185 ? 9.358 -2.210 -2.311 1.00 40.25 185 PHE A C 1
ATOM 1455 O O . PHE A 1 185 ? 8.302 -1.598 -2.364 1.00 40.25 185 PHE A O 1
ATOM 1462 N N . ALA A 1 186 ? 9.574 -3.168 -1.405 1.00 40.16 186 ALA A N 1
ATOM 1463 C CA . ALA A 1 186 ? 8.641 -3.574 -0.352 1.00 40.16 186 ALA A CA 1
ATOM 1464 C C . ALA A 1 186 ? 7.203 -3.893 -0.820 1.00 40.16 186 ALA A C 1
ATOM 1466 O O . ALA A 1 186 ? 6.268 -3.163 -0.511 1.00 40.16 186 ALA A O 1
ATOM 1467 N N . ALA A 1 187 ? 6.996 -5.046 -1.468 1.00 46.47 187 ALA A N 1
ATOM 1468 C CA . ALA A 1 187 ? 5.642 -5.570 -1.651 1.00 46.47 187 ALA A CA 1
ATOM 1469 C C . ALA A 1 187 ? 5.072 -5.978 -0.286 1.00 46.47 187 ALA A C 1
ATOM 1471 O O . ALA A 1 187 ? 5.512 -6.962 0.321 1.00 46.47 187 ALA A O 1
ATOM 1472 N N . CYS A 1 188 ? 4.112 -5.199 0.197 1.00 52.69 188 CYS A N 1
ATOM 1473 C CA . CYS A 1 188 ? 3.405 -5.494 1.432 1.00 52.69 188 CYS A CA 1
ATOM 1474 C C . CYS A 1 188 ? 2.055 -6.108 1.110 1.00 52.69 188 CYS A C 1
ATOM 1476 O O . CYS A 1 188 ? 1.331 -5.590 0.262 1.00 52.69 188 CYS A O 1
ATOM 1478 N N . ILE A 1 189 ? 1.739 -7.222 1.764 1.00 56.88 189 ILE A N 1
ATOM 1479 C CA . ILE A 1 189 ? 0.487 -7.940 1.557 1.00 56.88 189 ILE A CA 1
ATOM 1480 C C . ILE A 1 189 ? -0.404 -7.687 2.767 1.00 56.88 189 ILE A C 1
ATOM 1482 O O . ILE A 1 189 ? -0.031 -8.005 3.898 1.00 56.88 189 ILE A O 1
ATOM 1486 N N . VAL A 1 190 ? -1.587 -7.137 2.514 1.00 54.31 190 VAL A N 1
ATOM 1487 C CA . VAL A 1 190 ? -2.708 -7.132 3.460 1.00 54.31 190 VAL A CA 1
ATOM 1488 C C . VAL A 1 190 ? -3.719 -8.156 2.960 1.00 54.31 190 VAL A C 1
ATOM 1490 O O . VAL A 1 190 ? -4.150 -8.085 1.805 1.00 54.31 190 VAL A O 1
ATOM 1493 N N . ALA A 1 191 ? -4.052 -9.136 3.795 1.00 51.66 191 ALA A N 1
ATOM 1494 C CA . ALA A 1 191 ? -5.065 -10.134 3.488 1.00 51.66 191 ALA A CA 1
ATOM 1495 C C . ALA A 1 191 ? -6.397 -9.711 4.121 1.00 51.66 191 ALA A C 1
ATOM 1497 O O . ALA A 1 191 ? -6.538 -9.723 5.346 1.00 51.66 191 ALA A O 1
ATOM 1498 N N . GLY A 1 192 ? -7.387 -9.372 3.290 1.00 40.25 192 GLY A N 1
ATOM 1499 C CA . GLY A 1 192 ? -8.781 -9.323 3.734 1.00 40.25 192 GLY A CA 1
ATOM 1500 C C . GLY A 1 192 ? -9.186 -10.709 4.252 1.00 40.25 192 GLY A C 1
ATOM 1501 O O . GLY A 1 192 ? -8.689 -11.719 3.757 1.00 40.25 192 GLY A O 1
ATOM 1502 N N . GLY A 1 193 ? -10.012 -10.773 5.300 1.00 36.06 193 GLY A N 1
ATOM 1503 C CA . GLY A 1 193 ? -10.274 -11.976 6.107 1.00 36.06 193 GLY A CA 1
ATOM 1504 C C . GLY A 1 193 ? -10.327 -13.337 5.375 1.00 36.06 193 GLY A C 1
ATOM 1505 O O . GLY A 1 193 ? -10.903 -13.466 4.300 1.00 36.06 193 GLY A O 1
ATOM 1506 N N . LEU A 1 194 ? -9.803 -14.361 6.077 1.00 28.08 194 LEU A N 1
ATOM 1507 C CA . LEU A 1 194 ? -9.448 -15.750 5.698 1.00 28.08 194 LEU A CA 1
ATOM 1508 C C . LEU A 1 194 ? -8.004 -15.977 5.193 1.00 28.08 194 LEU A C 1
ATOM 1510 O O . LEU A 1 194 ? -7.724 -16.203 4.027 1.00 28.08 194 LEU A O 1
ATOM 1514 N N . THR A 1 195 ? -7.101 -16.067 6.173 1.00 30.33 195 THR A N 1
ATOM 1515 C CA . THR A 1 195 ? -6.059 -17.103 6.307 1.00 30.33 195 THR A CA 1
ATOM 1516 C C . THR A 1 195 ? -5.181 -17.457 5.089 1.00 30.33 195 THR A C 1
ATOM 1518 O O . THR A 1 195 ? -5.488 -18.378 4.346 1.00 30.33 195 THR A O 1
ATOM 1521 N N . LYS A 1 196 ? -3.963 -16.884 5.126 1.00 38.69 196 LYS A N 1
ATOM 1522 C CA . LYS A 1 196 ? -2.619 -17.503 4.973 1.00 38.69 196 LYS A CA 1
ATOM 1523 C C . LYS A 1 196 ? -2.225 -18.158 3.633 1.00 38.69 196 LYS A C 1
ATOM 1525 O O . LYS A 1 196 ? -3.015 -18.759 2.927 1.00 38.69 196 LYS A O 1
ATOM 1530 N N . TYR A 1 197 ? -0.904 -18.149 3.422 1.00 28.83 197 TYR A N 1
ATOM 1531 C CA . TYR A 1 197 ? -0.109 -18.864 2.410 1.00 28.83 197 TYR A CA 1
ATOM 1532 C C . TYR A 1 197 ? 0.098 -18.138 1.078 1.00 28.83 197 TYR A C 1
ATOM 1534 O O . TYR A 1 197 ? -0.586 -18.364 0.087 1.00 28.83 197 TYR A O 1
ATOM 1542 N N . ILE A 1 198 ? 1.159 -17.336 1.035 1.00 29.34 198 ILE A N 1
ATOM 1543 C CA . ILE A 1 198 ? 1.899 -17.052 -0.194 1.00 29.34 198 ILE A CA 1
ATOM 1544 C C . ILE A 1 198 ? 3.262 -17.717 0.019 1.00 29.34 198 ILE A C 1
ATOM 1546 O O . ILE A 1 198 ? 3.811 -17.597 1.106 1.00 29.34 198 ILE A O 1
ATOM 1550 N N . PHE A 1 199 ? 3.741 -18.475 -0.970 1.00 24.31 199 PHE A N 1
ATOM 1551 C CA . PHE A 1 199 ? 4.857 -19.443 -0.927 1.00 24.31 199 PHE A CA 1
ATOM 1552 C C . PHE A 1 199 ? 4.475 -20.908 -0.619 1.00 24.31 199 PHE A C 1
ATOM 1554 O O . PHE A 1 199 ? 5.027 -21.558 0.267 1.00 24.31 199 PHE A O 1
ATOM 1561 N N . LYS A 1 200 ? 3.573 -21.467 -1.434 1.00 22.80 200 LYS A N 1
ATOM 1562 C CA . LYS A 1 200 ? 3.788 -22.794 -2.031 1.00 22.80 200 LYS A CA 1
ATOM 1563 C C . LYS A 1 200 ? 3.702 -22.669 -3.549 1.00 22.80 200 LYS A C 1
ATOM 1565 O O . LYS A 1 200 ? 2.870 -21.855 -4.022 1.00 22.80 200 LYS A O 1
#

Sequence (200 aa):
MSKRGHRTALIDFDGQGHSSIIFGVKNTNKLEVTINTIIRKLIEDEPLPDPDSYIIKTACGVEVIPSNSQLFTLERNLCNVDFRERMLSQYVDTITDRYEYIIIDCMPQMGTPMINVMMCADSIIVPTQAELLSTQGLAELLKHYQVISKNSNHRLRIDGILITMDSPNTILSAQVNQMTTLIFFAACIVAGGLTKYIFK

Radius of gyration: 16.9 Å; chains: 1; bounding box: 46×40×43 Å

Foldseek 3Di:
DVVVVFAEEEAELEQDQPVVVVQPNPPLVPDPAAPLNQLLCVQVVHDDDDCVNQFDQGPSRYTYRTHHNCSVCLQVSLVPGVVLLQSLQVVCVVCLQRGQKYWYFHDLDPDSSVSNLQLNFLEKEAEDEPDPDRCPSVVVSVVSNVCCCPPHNVSYDYPYYHYQYDDPPDPCPVVVVVSVVPPRHITGIHGRDDDDDDDD